Protein AF-A0A1S3AF52-F1 (afdb_monomer_lite)

Structure (mmCIF, N/CA/C/O backbone):
data_AF-A0A1S3AF52-F1
#
_entry.id   AF-A0A1S3AF52-F1
#
loop_
_atom_site.group_PDB
_atom_site.id
_atom_site.type_symbol
_atom_site.label_atom_id
_atom_site.label_alt_id
_atom_site.label_comp_id
_atom_site.label_asym_id
_atom_site.label_entity_id
_atom_site.label_seq_id
_atom_site.pdbx_PDB_ins_code
_atom_site.Cartn_x
_atom_site.Cartn_y
_atom_site.Cartn_z
_atom_site.occupancy
_atom_site.B_iso_or_equiv
_atom_site.auth_seq_id
_atom_site.auth_comp_id
_atom_site.auth_asym_id
_atom_site.auth_atom_id
_atom_site.pdbx_PDB_model_num
ATOM 1 N N . MET A 1 1 ? 109.719 35.393 -166.815 1.00 55.81 1 MET A N 1
ATOM 2 C CA . MET A 1 1 ? 110.461 34.720 -165.724 1.00 55.81 1 MET A CA 1
ATOM 3 C C . MET A 1 1 ? 109.919 35.071 -164.324 1.00 55.81 1 MET A C 1
ATOM 5 O O . MET A 1 1 ? 110.122 34.283 -163.413 1.00 55.81 1 MET A O 1
ATOM 9 N N . ASP A 1 2 ? 109.134 36.149 -164.154 1.00 55.97 2 ASP A N 1
ATOM 10 C CA . ASP A 1 2 ? 108.507 36.524 -162.863 1.00 55.97 2 ASP A CA 1
ATOM 11 C C . ASP A 1 2 ? 107.280 35.696 -162.424 1.00 55.97 2 ASP A C 1
ATOM 13 O O . ASP A 1 2 ? 106.995 35.587 -161.232 1.00 55.97 2 ASP A O 1
ATOM 17 N N . ALA A 1 3 ? 106.551 35.064 -163.350 1.00 59.12 3 ALA A N 1
ATOM 18 C CA . ALA A 1 3 ? 105.308 34.355 -163.015 1.00 59.12 3 ALA A CA 1
ATOM 19 C C . ALA A 1 3 ? 105.519 33.054 -162.204 1.00 59.12 3 ALA A C 1
ATOM 21 O O . ALA A 1 3 ? 104.655 32.667 -161.418 1.00 59.12 3 ALA A O 1
ATOM 22 N N . ILE A 1 4 ? 106.671 32.388 -162.352 1.00 60.41 4 ILE A N 1
ATOM 23 C CA . ILE A 1 4 ? 106.959 31.105 -161.681 1.00 60.41 4 ILE A CA 1
ATOM 24 C C . ILE A 1 4 ? 107.372 31.322 -160.216 1.00 60.41 4 ILE A C 1
ATOM 26 O O . ILE A 1 4 ? 106.927 30.580 -159.341 1.00 60.41 4 ILE A O 1
ATOM 30 N N . LYS A 1 5 ? 108.129 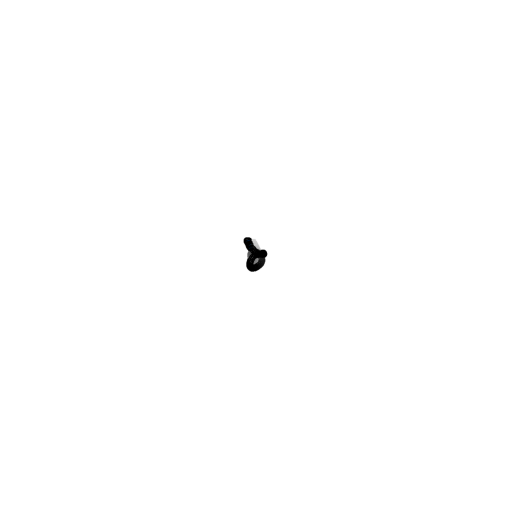32.389 -159.916 1.00 60.72 5 LYS A N 1
ATOM 31 C CA . LYS A 1 5 ? 108.496 32.755 -158.535 1.00 60.72 5 LYS A CA 1
ATOM 32 C C . LYS A 1 5 ? 107.267 33.065 -157.676 1.00 60.72 5 LYS A C 1
ATOM 34 O O . LYS A 1 5 ? 107.180 32.563 -156.560 1.00 60.72 5 LYS A O 1
ATOM 39 N N . LYS A 1 6 ? 106.285 33.799 -158.218 1.00 65.31 6 LYS A N 1
ATOM 40 C CA . LYS A 1 6 ? 105.014 34.089 -157.524 1.00 65.31 6 LYS A CA 1
ATOM 41 C C . LYS A 1 6 ? 104.208 32.828 -157.200 1.00 65.31 6 LYS A C 1
ATOM 43 O O . LYS A 1 6 ? 103.640 32.734 -156.119 1.00 65.31 6 LYS A O 1
ATOM 48 N N . LYS A 1 7 ? 104.183 31.840 -158.102 1.00 66.69 7 LYS A N 1
ATOM 49 C CA . LYS A 1 7 ? 103.450 30.579 -157.890 1.00 66.69 7 LYS A CA 1
ATOM 50 C C . LYS A 1 7 ? 104.117 29.689 -156.835 1.00 66.69 7 LYS A C 1
ATOM 52 O O . LYS A 1 7 ? 103.430 29.059 -156.041 1.00 66.69 7 LYS A O 1
ATOM 57 N N . MET A 1 8 ? 105.450 29.681 -156.796 1.00 70.81 8 MET A N 1
ATOM 58 C CA . MET A 1 8 ? 106.222 28.950 -155.788 1.00 70.81 8 MET A CA 1
ATOM 59 C C . MET A 1 8 ? 106.141 29.614 -154.402 1.00 70.81 8 MET A C 1
ATOM 61 O O . MET A 1 8 ? 106.056 28.912 -153.400 1.00 70.81 8 MET A O 1
ATOM 65 N N . GLN A 1 9 ? 106.086 30.952 -154.340 1.00 67.56 9 GLN A N 1
ATOM 66 C CA . GLN A 1 9 ? 105.766 31.685 -153.107 1.00 67.56 9 GLN A CA 1
ATOM 67 C C . GLN A 1 9 ? 104.339 31.403 -152.624 1.00 67.56 9 GLN A C 1
ATOM 69 O O . GLN A 1 9 ? 104.164 31.167 -151.434 1.00 67.56 9 GLN A O 1
ATOM 74 N N . MET A 1 10 ? 103.347 31.356 -153.524 1.00 73.00 10 MET A N 1
ATOM 75 C CA . MET A 1 10 ? 101.976 30.980 -153.149 1.00 73.00 10 MET A CA 1
ATOM 76 C C . MET A 1 10 ? 101.889 29.552 -152.610 1.00 73.00 10 MET A C 1
ATOM 78 O O . MET A 1 10 ? 101.315 29.355 -151.554 1.00 73.00 10 MET A O 1
ATOM 82 N N . LEU A 1 11 ? 102.521 28.567 -153.257 1.00 70.19 11 LEU A N 1
ATOM 83 C CA . LEU A 1 11 ? 102.510 27.183 -152.761 1.00 70.19 11 LEU A CA 1
ATOM 84 C C . LEU A 1 11 ? 103.215 27.019 -151.409 1.00 70.19 11 LEU A C 1
ATOM 86 O O . LEU A 1 11 ? 102.833 26.164 -150.613 1.00 70.19 11 LEU A O 1
ATOM 90 N N . LYS A 1 12 ? 104.251 27.823 -151.141 1.00 74.19 12 LYS A N 1
ATOM 91 C CA . LYS A 1 12 ? 104.921 27.828 -149.838 1.00 74.19 12 LYS A CA 1
ATOM 92 C C . LYS A 1 12 ? 104.021 28.434 -148.756 1.00 74.19 12 LYS A C 1
ATOM 94 O O . LYS A 1 12 ? 103.905 27.839 -147.693 1.00 74.19 12 LYS A O 1
ATOM 99 N N . LEU A 1 13 ? 103.340 29.537 -149.076 1.00 77.62 13 LEU A N 1
ATOM 100 C CA . LEU A 1 13 ? 102.355 30.175 -148.203 1.00 77.62 13 LEU A CA 1
ATOM 101 C C . LEU A 1 13 ? 101.150 29.257 -147.938 1.00 77.62 13 LEU A C 1
ATOM 103 O O . LEU A 1 13 ? 100.687 29.171 -146.811 1.00 77.62 13 LEU A O 1
ATOM 107 N N . ASP A 1 14 ? 100.675 28.523 -148.946 1.00 75.38 14 ASP A N 1
ATOM 108 C CA . ASP A 1 14 ? 99.583 27.553 -148.794 1.00 75.38 14 ASP A CA 1
ATOM 109 C C . ASP A 1 14 ? 99.996 26.359 -147.927 1.00 75.38 14 ASP A C 1
ATOM 111 O O . ASP A 1 14 ? 99.195 25.873 -147.132 1.00 75.38 14 ASP A O 1
ATOM 115 N N . LYS A 1 15 ? 101.250 25.896 -148.039 1.00 77.38 15 LYS A N 1
ATOM 116 C CA . LYS A 1 15 ? 101.787 24.839 -147.172 1.00 77.38 15 LYS A CA 1
ATOM 117 C C . LYS A 1 15 ? 101.953 25.318 -145.728 1.00 77.38 15 LYS A C 1
ATOM 119 O O . LYS A 1 15 ? 101.609 24.565 -144.824 1.00 77.38 15 LYS A O 1
ATOM 124 N N . GLU A 1 16 ? 102.475 26.526 -145.519 1.00 76.56 16 GLU A N 1
ATOM 125 C CA . GLU A 1 16 ? 102.592 27.140 -144.187 1.00 76.56 16 GLU A CA 1
ATOM 126 C C . GLU A 1 16 ? 101.196 27.344 -143.572 1.00 76.56 16 GLU A C 1
ATOM 128 O O . GLU A 1 16 ? 100.945 26.837 -142.489 1.00 76.56 16 GLU A O 1
ATOM 133 N N . ASN A 1 17 ? 100.225 27.883 -144.319 1.00 77.56 17 ASN A N 1
ATOM 134 C CA . ASN A 1 17 ? 98.832 28.001 -143.864 1.00 77.56 17 ASN A CA 1
ATOM 135 C C . ASN A 1 17 ? 98.162 26.648 -143.560 1.00 77.56 17 ASN A C 1
ATOM 137 O O . ASN A 1 17 ? 97.304 26.562 -142.682 1.00 77.56 17 ASN A O 1
ATOM 141 N N . ALA A 1 18 ? 98.484 25.592 -144.314 1.00 79.25 18 ALA A N 1
ATOM 142 C CA . ALA A 1 18 ? 97.953 24.253 -144.064 1.00 79.25 18 ALA A CA 1
ATOM 143 C C . ALA A 1 18 ? 98.578 23.607 -142.819 1.00 79.25 18 ALA A C 1
ATOM 145 O O . ALA A 1 18 ? 97.872 22.909 -142.093 1.00 79.25 18 ALA A O 1
ATOM 146 N N . LEU A 1 19 ? 99.869 23.850 -142.569 1.00 77.25 19 LEU A N 1
ATOM 147 C CA . LEU A 1 19 ? 100.557 23.419 -141.351 1.00 77.25 19 LEU A CA 1
ATOM 148 C C . LEU A 1 19 ? 100.033 24.178 -140.131 1.00 77.25 19 LEU A C 1
ATOM 150 O O . LEU A 1 19 ? 99.636 23.527 -139.175 1.00 77.25 19 LEU A O 1
ATOM 154 N N . ASP A 1 20 ? 99.892 25.502 -140.210 1.00 79.56 20 ASP A N 1
ATOM 155 C CA . ASP A 1 20 ? 99.314 26.316 -139.133 1.00 79.56 20 ASP A CA 1
ATOM 156 C C . ASP A 1 20 ? 97.875 25.881 -138.820 1.00 79.56 20 ASP A C 1
ATOM 158 O O . ASP A 1 20 ? 97.481 25.784 -137.662 1.00 79.56 20 ASP A O 1
ATOM 162 N N . ARG A 1 21 ? 97.075 25.541 -139.844 1.00 79.69 21 ARG A N 1
ATOM 163 C CA . ARG A 1 21 ? 95.734 24.966 -139.639 1.00 79.69 21 ARG A CA 1
ATOM 164 C C . ARG A 1 21 ? 95.765 23.582 -139.000 1.00 79.69 21 ARG A C 1
ATOM 166 O O . ARG A 1 21 ? 94.862 23.276 -138.227 1.00 79.69 21 ARG A O 1
ATOM 173 N N . ALA A 1 22 ? 96.738 22.740 -139.342 1.00 80.25 22 ALA A N 1
ATOM 174 C CA . ALA A 1 22 ? 96.877 21.416 -138.747 1.00 80.25 22 ALA A CA 1
ATOM 175 C C . ALA A 1 22 ? 97.328 21.512 -137.282 1.00 80.25 22 ALA A C 1
ATOM 177 O O . ALA A 1 22 ? 96.735 20.854 -136.434 1.00 80.25 22 ALA A O 1
ATOM 178 N N . GLU A 1 23 ? 98.294 22.382 -136.976 1.00 80.88 23 GLU A N 1
ATOM 179 C CA . GLU A 1 23 ? 98.742 22.663 -135.608 1.00 80.88 23 GLU A CA 1
ATOM 180 C C . GLU A 1 23 ? 97.620 23.285 -134.769 1.00 80.88 23 GLU A C 1
ATOM 182 O O . GLU A 1 23 ? 97.392 22.856 -133.639 1.00 80.88 23 GLU A O 1
ATOM 187 N N . GLN A 1 24 ? 96.853 24.225 -135.334 1.00 83.25 24 GLN A N 1
ATOM 188 C CA . GLN A 1 24 ? 95.676 24.793 -134.674 1.00 83.25 24 GLN A CA 1
ATOM 189 C C . GLN A 1 24 ? 94.614 23.717 -134.406 1.00 83.25 24 GLN A C 1
ATOM 191 O O . GLN A 1 24 ? 94.090 23.640 -133.300 1.00 83.25 24 GLN A O 1
ATOM 196 N N . ALA A 1 25 ?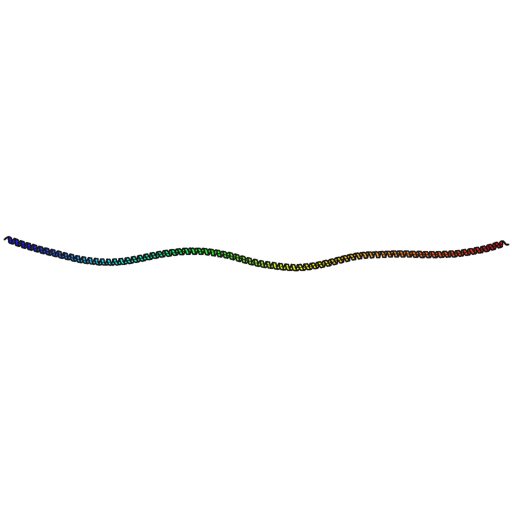 94.329 22.843 -135.377 1.00 81.88 25 ALA A N 1
ATOM 197 C CA . ALA A 1 25 ? 93.374 21.750 -135.199 1.00 81.88 25 ALA A CA 1
ATOM 198 C C . ALA A 1 25 ? 93.849 20.708 -134.169 1.00 81.88 25 ALA A C 1
ATOM 200 O O . ALA A 1 25 ? 93.029 20.143 -133.447 1.00 81.88 25 ALA A O 1
ATOM 201 N N . GLU A 1 26 ? 95.156 20.449 -134.077 1.00 83.25 26 GLU A N 1
ATOM 202 C CA . GLU A 1 26 ? 95.737 19.546 -133.081 1.00 83.25 26 GLU A CA 1
ATOM 203 C C . GLU A 1 26 ? 95.719 20.168 -131.675 1.00 83.25 26 GLU A C 1
ATOM 205 O O . GLU A 1 26 ? 95.380 19.486 -130.705 1.00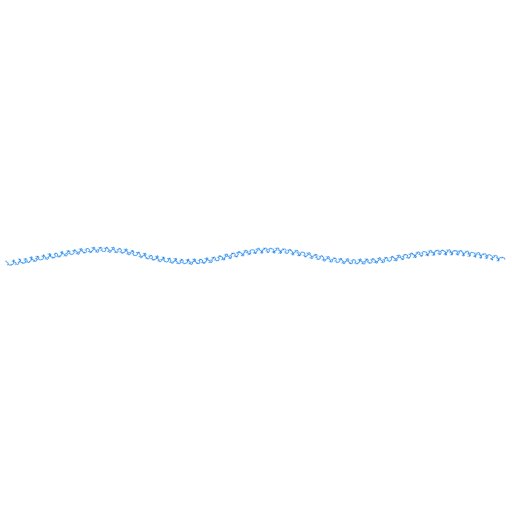 83.25 26 GLU A O 1
ATOM 210 N N . ALA A 1 27 ? 95.976 21.476 -131.565 1.00 84.25 27 ALA A N 1
ATOM 211 C CA . ALA A 1 27 ? 95.821 22.236 -130.326 1.00 84.25 27 ALA A CA 1
ATOM 212 C C . ALA A 1 27 ? 94.356 22.276 -129.858 1.00 84.25 27 ALA A C 1
ATOM 214 O O . ALA A 1 27 ? 94.082 22.010 -128.687 1.00 84.25 27 ALA A O 1
ATOM 215 N N . ASP A 1 28 ? 93.414 22.527 -130.770 1.00 85.56 28 ASP A N 1
ATOM 216 C CA . ASP A 1 28 ? 91.977 22.542 -130.482 1.00 85.56 28 ASP A CA 1
ATOM 217 C C . ASP A 1 28 ? 91.473 21.144 -130.091 1.00 85.56 28 ASP A C 1
ATOM 219 O O . ASP A 1 28 ? 90.697 21.006 -129.144 1.00 85.56 28 ASP A O 1
ATOM 223 N N . LYS A 1 29 ? 91.954 20.087 -130.765 1.00 87.38 29 LYS A N 1
ATOM 224 C CA . LYS A 1 29 ? 91.656 18.694 -130.404 1.00 87.38 29 LYS A CA 1
ATOM 225 C C . LYS A 1 29 ? 92.157 18.375 -128.999 1.00 87.38 29 LYS A C 1
ATOM 227 O O . LYS A 1 29 ? 91.398 17.830 -128.204 1.00 87.38 29 LYS A O 1
ATOM 232 N N . LYS A 1 30 ? 93.402 18.731 -128.677 1.00 86.50 30 LYS A N 1
ATOM 233 C CA . LYS A 1 30 ? 93.977 18.487 -127.351 1.00 86.50 30 LYS A CA 1
ATOM 234 C C . LYS A 1 30 ? 93.226 19.258 -126.261 1.00 86.50 30 LYS A C 1
ATOM 236 O O . LYS A 1 30 ? 92.903 18.686 -125.228 1.00 86.50 30 LYS A O 1
ATOM 241 N N . ALA A 1 31 ? 92.864 20.516 -126.519 1.00 86.75 31 ALA A N 1
ATOM 242 C CA . ALA A 1 31 ? 92.036 21.307 -125.610 1.00 86.75 31 ALA A CA 1
ATOM 243 C C . ALA A 1 31 ? 90.632 20.701 -125.419 1.00 86.75 31 ALA A C 1
ATOM 245 O O . ALA A 1 31 ? 90.096 20.724 -124.311 1.00 86.75 31 ALA A O 1
ATOM 246 N N . ALA A 1 32 ? 90.034 20.138 -126.474 1.00 85.50 32 ALA A N 1
ATOM 247 C CA . ALA A 1 32 ? 88.756 19.438 -126.392 1.00 85.50 32 ALA A CA 1
ATOM 248 C C . ALA A 1 32 ? 88.862 18.108 -125.628 1.00 85.50 32 ALA A C 1
ATOM 250 O O . ALA A 1 32 ? 87.974 17.807 -124.835 1.00 85.50 32 ALA A O 1
ATOM 251 N N . GLU A 1 33 ? 89.939 17.340 -125.816 1.00 86.44 33 GLU A N 1
ATOM 252 C CA . GLU A 1 33 ? 90.214 16.105 -125.070 1.00 86.44 33 GLU A CA 1
ATOM 253 C C . GLU A 1 33 ? 90.443 16.390 -123.579 1.00 86.44 33 GLU A C 1
ATOM 255 O O . GLU A 1 33 ? 89.826 15.742 -122.736 1.00 86.44 33 GLU A O 1
ATOM 260 N N . ASP A 1 34 ? 91.241 17.409 -123.243 1.00 88.50 34 ASP A N 1
ATOM 261 C CA . ASP A 1 34 ? 91.459 17.836 -121.856 1.00 88.50 34 ASP A CA 1
ATOM 262 C C . ASP A 1 34 ? 90.148 18.309 -121.206 1.00 88.50 34 ASP A C 1
ATOM 264 O O . ASP A 1 34 ? 89.854 17.965 -120.059 1.00 88.50 34 ASP A O 1
ATOM 268 N N . ARG A 1 35 ? 89.308 19.038 -121.954 1.00 88.12 35 ARG A N 1
ATOM 269 C CA . ARG A 1 35 ? 87.986 19.478 -121.487 1.00 88.12 35 ARG A CA 1
ATOM 270 C C . ARG A 1 35 ? 87.004 18.317 -121.335 1.00 88.12 35 ARG A C 1
ATOM 272 O O . ARG A 1 35 ? 86.242 18.301 -120.374 1.00 88.12 35 ARG A O 1
ATOM 279 N N . SER A 1 36 ? 87.027 17.345 -122.245 1.00 89.25 36 SER A N 1
ATOM 280 C CA . SER A 1 36 ? 86.223 16.121 -122.144 1.00 89.25 36 SER A CA 1
ATOM 281 C C . SER A 1 36 ? 86.607 15.335 -120.898 1.00 89.25 36 SER A C 1
ATOM 283 O O . SER A 1 36 ? 85.738 14.922 -120.141 1.00 89.25 36 SER A O 1
ATOM 285 N N . LYS A 1 37 ? 87.910 15.203 -120.637 1.00 89.81 37 LYS A N 1
ATOM 286 C CA . LYS A 1 37 ? 88.425 14.494 -119.468 1.00 89.81 37 LYS A CA 1
ATOM 287 C C . LYS A 1 37 ? 88.059 15.190 -118.156 1.00 89.81 37 LYS A C 1
ATOM 289 O O . LYS A 1 37 ? 87.630 14.528 -117.220 1.00 89.81 37 LYS A O 1
ATOM 294 N N . GLN A 1 38 ? 88.153 16.522 -118.103 1.00 89.25 38 GLN A N 1
ATOM 295 C CA . GLN A 1 38 ? 87.677 17.303 -116.953 1.00 89.25 38 GLN A CA 1
ATOM 296 C C . GLN A 1 38 ? 86.177 17.104 -116.706 1.00 89.25 38 GLN A C 1
ATOM 298 O O . GLN A 1 38 ? 85.774 16.899 -115.566 1.00 89.25 38 GLN A O 1
ATOM 303 N N . LEU A 1 39 ? 85.358 17.122 -117.761 1.00 88.12 39 LEU A N 1
ATOM 304 C CA . LEU A 1 39 ? 83.916 16.891 -117.648 1.00 88.12 39 LEU A CA 1
ATOM 305 C C . LEU A 1 39 ? 83.586 15.453 -117.227 1.00 88.12 39 LEU A C 1
ATOM 307 O O . LEU A 1 39 ? 82.659 15.255 -116.448 1.00 88.12 39 LEU A O 1
ATOM 311 N N . GLU A 1 40 ? 84.335 14.457 -117.702 1.00 87.69 40 GLU A N 1
ATOM 312 C CA . GLU A 1 40 ? 84.198 13.063 -117.263 1.00 87.69 40 GLU A CA 1
ATOM 313 C C . GLU A 1 40 ? 84.548 12.905 -115.777 1.00 87.69 40 GLU A C 1
ATOM 315 O O . GLU A 1 40 ? 83.765 12.315 -115.029 1.00 87.69 40 GLU A O 1
ATOM 320 N N . ASP A 1 41 ? 85.661 13.487 -115.321 1.00 90.25 41 ASP A N 1
ATOM 321 C CA . ASP A 1 41 ? 86.063 13.469 -113.910 1.00 90.25 41 ASP A CA 1
ATOM 322 C C . ASP A 1 41 ? 85.040 14.205 -113.018 1.00 90.25 41 ASP A C 1
ATOM 324 O O . ASP A 1 41 ? 84.669 13.716 -111.943 1.00 90.25 41 ASP A O 1
ATOM 328 N N . GLU A 1 42 ? 84.521 15.353 -113.470 1.00 90.88 42 GLU A N 1
ATOM 329 C CA . GLU A 1 42 ? 83.447 16.082 -112.788 1.00 90.88 42 GLU A CA 1
ATOM 330 C C . GLU A 1 42 ? 82.161 15.256 -112.713 1.00 90.88 42 GLU A C 1
ATOM 332 O O . GLU A 1 42 ? 81.553 15.179 -111.642 1.00 90.88 42 GLU A O 1
ATOM 337 N N . LEU A 1 43 ? 81.772 14.591 -113.803 1.00 90.62 43 LEU A N 1
ATOM 338 C CA . LEU A 1 43 ? 80.578 13.751 -113.869 1.00 90.62 43 LEU A CA 1
ATOM 339 C C . LEU A 1 43 ? 80.689 12.554 -112.921 1.00 90.62 43 LEU A C 1
ATOM 341 O O . LEU A 1 43 ? 79.747 12.284 -112.176 1.00 90.62 43 LEU A O 1
ATOM 345 N N . VAL A 1 44 ? 81.849 11.894 -112.862 1.00 92.06 44 VAL A N 1
ATOM 346 C CA . VAL A 1 44 ? 82.120 10.825 -111.886 1.00 92.06 44 VAL A CA 1
ATOM 347 C C . VAL A 1 44 ? 82.050 11.363 -110.452 1.00 92.06 44 VAL A C 1
ATOM 349 O O . VAL A 1 44 ? 81.461 10.725 -109.572 1.00 92.06 44 VAL A O 1
ATOM 352 N N . SER A 1 45 ? 82.598 12.555 -110.194 1.00 92.50 45 SER A N 1
ATOM 353 C CA . SER A 1 45 ? 82.536 13.181 -108.867 1.00 92.50 45 SER A CA 1
ATOM 354 C C . SER A 1 45 ? 81.098 13.519 -108.445 1.00 92.50 45 SER A C 1
ATOM 356 O O . SER A 1 45 ? 80.722 13.296 -107.291 1.00 92.50 45 SER A O 1
ATOM 358 N N . LEU A 1 46 ? 80.281 14.008 -109.384 1.00 91.25 46 LEU A N 1
ATOM 359 C CA . LEU A 1 46 ? 78.879 14.356 -109.174 1.00 91.25 46 LEU A CA 1
ATOM 360 C C . LEU A 1 46 ? 78.026 13.109 -108.979 1.00 91.25 46 LEU A C 1
ATOM 362 O O . LEU A 1 46 ? 77.208 13.094 -108.069 1.00 91.25 46 LEU A O 1
ATOM 366 N N . GLN A 1 47 ? 78.260 12.042 -109.745 1.00 90.75 47 GLN A N 1
ATOM 367 C CA . GLN A 1 47 ? 77.599 10.753 -109.534 1.00 90.75 47 GLN A CA 1
ATOM 368 C C . GLN A 1 47 ? 77.914 10.173 -108.152 1.00 90.75 47 GLN A C 1
ATOM 370 O O . GLN A 1 47 ? 77.020 9.669 -107.476 1.00 90.75 47 GLN A O 1
ATOM 375 N N . LYS A 1 48 ? 79.165 10.284 -107.685 1.00 93.31 48 LYS A N 1
ATOM 376 C CA . LYS A 1 48 ? 79.536 9.843 -106.332 1.00 93.31 48 LYS A CA 1
ATOM 377 C C . LYS A 1 48 ? 78.855 10.682 -105.247 1.00 93.31 48 LYS A C 1
ATOM 379 O O . LYS A 1 48 ? 78.414 10.121 -104.247 1.00 93.31 48 LYS A O 1
ATOM 384 N N . LYS A 1 49 ? 78.766 12.005 -105.432 1.00 92.81 49 LYS A N 1
ATOM 385 C CA . LYS A 1 49 ? 78.029 12.894 -104.518 1.00 92.81 49 LYS A CA 1
ATOM 386 C C . LYS A 1 49 ? 76.534 12.591 -104.518 1.00 92.81 49 LYS A C 1
ATOM 388 O O . LYS A 1 49 ? 75.972 12.490 -103.439 1.00 92.81 49 LYS A O 1
ATOM 393 N N . LEU A 1 50 ? 75.935 12.394 -105.693 1.00 92.31 50 LEU A N 1
ATOM 394 C CA . LEU A 1 50 ? 74.525 12.039 -105.849 1.00 92.31 50 LEU A CA 1
ATOM 395 C C . LEU A 1 50 ? 74.210 10.751 -105.089 1.00 92.31 50 LEU A C 1
ATOM 397 O O . LEU A 1 50 ? 73.317 10.748 -104.251 1.00 92.31 50 LEU A O 1
ATOM 401 N N . LYS A 1 51 ? 75.021 9.707 -105.290 1.00 92.88 51 LYS A N 1
ATOM 402 C CA . LYS A 1 51 ? 74.864 8.446 -104.563 1.00 92.88 51 LYS A CA 1
ATOM 403 C C . LYS A 1 51 ? 75.010 8.623 -103.049 1.00 92.88 51 LYS A C 1
ATOM 405 O O . LYS A 1 51 ? 74.231 8.065 -102.291 1.00 92.88 51 LYS A O 1
ATOM 410 N N . GLY A 1 52 ? 75.973 9.433 -102.601 1.00 92.56 52 GLY A N 1
ATOM 411 C CA . GLY A 1 52 ? 76.118 9.762 -101.180 1.00 92.56 52 GLY A CA 1
ATOM 412 C C . GLY A 1 52 ? 74.887 10.471 -100.607 1.00 92.56 52 GLY A C 1
ATOM 413 O O . GLY A 1 52 ? 74.445 10.130 -99.516 1.00 92.56 52 GLY A O 1
ATOM 414 N N . THR A 1 53 ? 74.302 11.411 -101.355 1.00 91.94 53 THR A N 1
ATOM 415 C CA . THR A 1 53 ? 73.073 12.105 -100.942 1.00 91.94 53 THR A CA 1
ATOM 416 C C . THR A 1 53 ? 71.832 11.215 -100.999 1.00 91.94 53 THR A C 1
ATOM 418 O O . THR A 1 53 ? 70.948 11.388 -100.170 1.00 91.94 53 THR A O 1
ATOM 421 N N . GLU A 1 54 ? 71.760 10.259 -101.930 1.00 92.00 54 GLU A N 1
ATOM 422 C CA . GLU A 1 54 ? 70.694 9.246 -101.987 1.00 92.00 54 GLU A CA 1
ATOM 423 C C . GLU A 1 54 ? 70.773 8.313 -100.771 1.00 92.00 54 GLU A C 1
ATOM 425 O O . GLU A 1 54 ? 69.788 8.167 -100.054 1.00 92.00 54 GLU A O 1
ATOM 430 N N . ASP A 1 55 ? 71.965 7.790 -100.455 1.00 93.75 55 ASP A N 1
ATOM 431 C CA . ASP A 1 55 ? 72.184 6.948 -99.271 1.00 93.75 55 ASP A CA 1
ATOM 432 C C . ASP A 1 55 ? 71.855 7.698 -97.958 1.00 93.75 55 ASP A C 1
ATOM 434 O O . ASP A 1 55 ? 71.390 7.103 -96.984 1.00 93.75 55 ASP A O 1
ATOM 438 N N . GLU A 1 56 ? 72.129 9.006 -97.886 1.00 93.88 56 GLU A N 1
ATOM 439 C CA . GLU A 1 56 ? 71.743 9.851 -96.747 1.00 93.88 56 GLU A CA 1
ATOM 440 C C . GLU A 1 56 ? 70.232 10.091 -96.694 1.00 93.88 56 GLU A C 1
ATOM 442 O O . GLU A 1 56 ? 69.641 10.015 -95.615 1.00 93.88 56 GLU A O 1
ATOM 447 N N . LEU A 1 57 ? 69.598 10.347 -97.840 1.00 93.75 57 LEU A N 1
ATOM 448 C CA . LEU A 1 57 ? 68.155 10.538 -97.938 1.00 93.75 57 LEU A CA 1
ATOM 449 C C . LEU A 1 57 ? 67.396 9.283 -97.498 1.00 93.75 57 LEU A C 1
ATOM 451 O O . LEU A 1 57 ? 66.428 9.405 -96.745 1.00 93.75 57 LEU A O 1
ATOM 455 N N . ASP A 1 58 ? 67.854 8.098 -97.899 1.00 94.56 58 ASP A N 1
ATOM 456 C CA . ASP A 1 58 ? 67.267 6.821 -97.488 1.00 94.56 58 ASP A CA 1
ATOM 457 C C . ASP A 1 58 ? 67.382 6.629 -95.970 1.00 94.56 58 ASP A C 1
ATOM 459 O O . ASP A 1 58 ? 66.384 6.364 -95.299 1.00 94.56 58 ASP A O 1
ATOM 463 N N . LYS A 1 59 ? 68.565 6.884 -95.390 1.00 94.94 59 LYS A N 1
ATOM 464 C CA . LYS A 1 59 ? 68.770 6.815 -93.931 1.00 94.94 59 LYS A CA 1
ATOM 465 C C . LYS A 1 59 ? 67.879 7.786 -93.166 1.00 94.94 59 LYS A C 1
ATOM 467 O O . LYS A 1 59 ? 67.315 7.418 -92.137 1.00 94.94 59 LYS A O 1
ATOM 472 N N . TYR A 1 60 ? 67.765 9.030 -93.631 1.00 94.31 60 TYR A N 1
ATOM 473 C CA . TYR A 1 60 ? 66.898 10.014 -92.987 1.00 94.31 60 TYR A CA 1
ATOM 474 C C . TYR A 1 60 ? 65.419 9.665 -93.151 1.00 94.31 60 TYR A C 1
ATOM 476 O O . TYR A 1 60 ? 64.646 9.908 -92.228 1.00 94.31 60 TYR A O 1
ATOM 484 N N . SER A 1 61 ? 65.029 9.061 -94.274 1.00 93.75 61 SER A N 1
ATOM 485 C CA . SER A 1 61 ? 63.654 8.615 -94.513 1.00 93.75 61 SER A CA 1
ATOM 486 C C . SER A 1 61 ? 63.270 7.450 -93.600 1.00 93.75 61 SER A C 1
ATOM 488 O O . SER A 1 61 ? 62.201 7.484 -92.991 1.00 93.75 61 SER A O 1
ATOM 490 N N . GLU A 1 62 ? 64.151 6.459 -93.433 1.00 95.25 62 GLU A N 1
ATOM 491 C CA . GLU A 1 62 ? 63.950 5.367 -92.471 1.00 95.25 62 GLU A CA 1
ATOM 492 C C . GLU A 1 62 ? 63.906 5.890 -91.030 1.00 95.25 62 GLU A C 1
ATOM 494 O O . GLU A 1 62 ? 62.969 5.591 -90.292 1.00 95.25 62 GLU A O 1
ATOM 499 N N . ALA A 1 63 ? 64.853 6.752 -90.643 1.00 95.25 63 ALA A N 1
ATOM 500 C CA . ALA A 1 63 ? 64.875 7.342 -89.305 1.00 95.25 63 ALA A CA 1
ATOM 501 C C . ALA A 1 63 ? 63.630 8.198 -89.013 1.00 95.25 63 ALA A C 1
ATOM 503 O O . ALA A 1 63 ? 63.128 8.195 -87.887 1.00 95.25 63 ALA A O 1
ATOM 504 N N . LEU A 1 64 ? 63.121 8.924 -90.015 1.00 95.06 64 LEU A N 1
ATOM 505 C CA . LEU A 1 64 ? 61.887 9.698 -89.901 1.00 95.06 64 LEU A CA 1
ATOM 506 C C . LEU A 1 64 ? 60.682 8.780 -89.695 1.00 95.06 64 LEU A C 1
ATOM 508 O O . LEU A 1 64 ? 59.860 9.057 -88.823 1.00 95.06 64 LEU A O 1
ATOM 512 N N . LYS A 1 65 ? 60.598 7.683 -90.453 1.00 95.44 65 LYS A N 1
ATOM 513 C CA . LYS A 1 65 ? 59.516 6.705 -90.320 1.00 95.44 65 LYS A CA 1
ATOM 514 C C . LYS A 1 65 ? 59.523 6.048 -88.937 1.00 95.44 65 LYS A C 1
ATOM 516 O O . LYS A 1 65 ? 58.494 6.036 -88.268 1.00 95.44 65 LYS A O 1
ATOM 521 N N . ASP A 1 66 ? 60.685 5.609 -88.459 1.00 95.75 66 ASP A N 1
ATOM 522 C CA . ASP A 1 66 ? 60.840 5.048 -87.111 1.00 95.75 66 ASP A CA 1
ATOM 523 C C . ASP A 1 66 ? 60.457 6.056 -86.015 1.00 95.75 66 ASP A C 1
ATOM 525 O O . ASP A 1 66 ? 59.877 5.693 -84.986 1.00 95.75 66 ASP A O 1
ATOM 529 N N . ALA A 1 67 ? 60.801 7.335 -86.201 1.00 95.12 67 ALA A N 1
ATOM 530 C CA . ALA A 1 67 ? 60.436 8.397 -85.270 1.00 95.12 67 ALA A CA 1
ATOM 531 C C . ALA A 1 67 ? 58.923 8.665 -85.269 1.00 95.12 67 ALA A C 1
ATOM 533 O O . ALA A 1 67 ? 58.353 8.863 -84.197 1.00 95.12 67 ALA A O 1
ATOM 534 N N . GLN A 1 68 ? 58.275 8.629 -86.436 1.00 95.00 68 GLN A N 1
ATOM 535 C CA . GLN A 1 68 ? 56.822 8.762 -86.570 1.00 95.00 68 GLN A CA 1
ATOM 536 C C . GLN A 1 68 ? 56.088 7.594 -85.905 1.00 95.00 68 GLN A C 1
ATOM 538 O O . GLN A 1 68 ? 55.202 7.831 -85.089 1.00 95.00 68 GLN A O 1
ATOM 543 N N . GLU A 1 69 ? 56.508 6.350 -86.147 1.00 96.00 69 GLU A N 1
ATOM 544 C CA . GLU A 1 69 ? 55.906 5.175 -85.500 1.00 96.00 69 GLU A CA 1
ATOM 545 C C . GLU A 1 69 ? 56.053 5.232 -83.967 1.00 96.00 69 GLU A C 1
ATOM 547 O O . GLU A 1 69 ? 55.117 4.931 -83.220 1.00 96.00 69 GLU A O 1
ATOM 552 N N . LYS A 1 70 ? 57.213 5.675 -83.462 1.00 96.06 70 LYS A N 1
ATOM 553 C CA . LYS A 1 70 ? 57.418 5.884 -82.018 1.00 96.06 70 LYS A CA 1
ATOM 554 C C . LYS A 1 70 ? 56.550 7.006 -81.458 1.00 96.06 70 LYS A C 1
ATOM 556 O O . LYS A 1 70 ? 56.080 6.875 -80.327 1.00 96.06 70 LYS A O 1
ATOM 561 N N . LEU A 1 71 ? 56.358 8.086 -82.215 1.00 95.69 71 LEU A N 1
ATOM 562 C CA . LEU A 1 71 ? 55.503 9.200 -81.820 1.00 95.69 71 LEU A CA 1
ATOM 563 C C . LEU A 1 71 ? 54.047 8.745 -81.705 1.00 95.69 71 LEU A C 1
ATOM 565 O O . LEU A 1 71 ? 53.454 8.936 -80.650 1.00 95.69 71 LEU A O 1
ATOM 569 N N . GLU A 1 72 ? 53.513 8.052 -82.712 1.00 96.06 72 GLU A N 1
ATOM 570 C CA . GLU A 1 72 ? 52.139 7.528 -82.689 1.00 96.06 72 GLU A CA 1
ATOM 571 C C . GLU A 1 72 ? 51.907 6.573 -81.505 1.00 96.06 72 GLU A C 1
ATOM 573 O O . GLU A 1 72 ? 50.883 6.637 -80.821 1.00 96.06 72 GLU A O 1
ATOM 578 N N . LEU A 1 73 ? 52.880 5.703 -81.201 1.00 96.25 73 LEU A N 1
ATOM 579 C CA . LEU A 1 73 ? 52.810 4.822 -80.031 1.00 96.25 73 LEU A CA 1
ATOM 580 C C . LEU A 1 73 ? 52.838 5.593 -78.705 1.00 96.25 73 LEU A C 1
ATOM 582 O O . LEU A 1 73 ? 52.181 5.181 -77.745 1.00 96.25 73 LEU A O 1
ATOM 586 N N . ALA A 1 74 ? 53.617 6.673 -78.621 1.00 95.81 74 ALA A N 1
ATOM 587 C CA . ALA A 1 74 ? 53.686 7.517 -77.434 1.00 95.81 74 ALA A CA 1
ATOM 588 C C . ALA A 1 74 ? 52.396 8.327 -77.246 1.00 95.81 74 ALA A C 1
ATOM 590 O O . ALA A 1 74 ? 51.874 8.365 -76.134 1.00 95.81 74 ALA A O 1
ATOM 591 N N . GLU A 1 75 ? 51.851 8.895 -78.323 1.00 95.69 75 GLU A N 1
ATOM 592 C CA . GLU A 1 75 ? 50.572 9.609 -78.321 1.00 95.69 75 GLU A CA 1
ATOM 593 C C . GLU A 1 75 ? 49.435 8.685 -77.895 1.00 95.69 75 GLU A C 1
ATOM 595 O O . GLU A 1 75 ? 48.690 9.026 -76.981 1.00 95.69 75 GLU A O 1
ATOM 600 N N . LYS A 1 76 ? 49.364 7.468 -78.449 1.00 96.69 76 LYS A N 1
ATOM 601 C CA . LYS A 1 76 ? 48.353 6.484 -78.043 1.00 96.69 76 LYS A CA 1
ATOM 602 C C . LYS A 1 76 ? 48.443 6.136 -76.553 1.00 96.69 76 LYS A C 1
ATOM 604 O O . LYS A 1 76 ? 47.432 6.090 -75.857 1.00 96.69 76 LYS A O 1
ATOM 609 N N . LYS A 1 77 ? 49.657 5.918 -76.035 1.00 96.50 77 LYS A N 1
ATOM 610 C CA . LYS A 1 77 ? 49.859 5.658 -74.600 1.00 96.50 77 LYS A CA 1
ATOM 611 C C . LYS A 1 77 ? 49.468 6.854 -73.735 1.00 96.50 77 LYS A C 1
ATOM 613 O O . LYS A 1 77 ? 48.925 6.651 -72.653 1.00 96.50 77 LYS A O 1
ATOM 618 N N . ALA A 1 78 ? 49.752 8.073 -74.189 1.00 96.06 78 ALA A N 1
ATOM 619 C CA . ALA A 1 78 ? 49.353 9.287 -73.490 1.00 96.06 78 ALA A CA 1
ATOM 620 C C . ALA A 1 78 ? 47.824 9.412 -73.446 1.00 96.06 78 ALA A C 1
ATOM 622 O O . ALA A 1 78 ? 47.276 9.613 -72.367 1.00 96.06 78 ALA A O 1
ATOM 623 N N . THR A 1 79 ? 47.131 9.183 -74.568 1.00 96.31 79 THR A N 1
ATOM 624 C CA . THR A 1 79 ? 45.661 9.225 -74.616 1.00 96.31 79 THR A CA 1
ATOM 625 C C . THR A 1 79 ? 45.014 8.150 -73.745 1.00 96.31 79 THR A C 1
ATOM 627 O O . THR A 1 79 ? 44.028 8.431 -73.066 1.00 96.31 79 THR A O 1
ATOM 630 N N . ASP A 1 80 ? 45.579 6.938 -73.713 1.00 96.38 80 ASP A N 1
ATOM 631 C CA . ASP A 1 80 ? 45.086 5.855 -72.853 1.00 96.38 80 ASP A CA 1
ATOM 632 C C . ASP A 1 80 ? 45.262 6.224 -71.364 1.00 96.38 80 ASP A C 1
ATOM 634 O O . ASP A 1 80 ? 44.330 6.094 -70.571 1.00 96.38 80 ASP A O 1
ATOM 638 N N . ALA A 1 81 ? 46.422 6.777 -70.985 1.00 96.00 81 ALA A N 1
ATOM 639 C CA . ALA A 1 81 ? 46.676 7.227 -69.616 1.00 96.00 81 ALA A CA 1
ATOM 640 C C . ALA A 1 81 ? 45.787 8.415 -69.203 1.00 96.00 81 ALA A C 1
ATOM 642 O O . ALA A 1 81 ? 45.296 8.455 -68.074 1.00 96.00 81 ALA A O 1
ATOM 643 N N . GLU A 1 82 ? 45.544 9.375 -70.099 1.00 96.06 82 GLU A N 1
ATOM 644 C CA . GLU A 1 82 ? 44.618 10.489 -69.857 1.00 96.06 82 GLU A CA 1
ATOM 645 C C . GLU A 1 82 ? 43.180 9.994 -69.648 1.00 96.06 82 GLU A C 1
ATOM 647 O O . GLU A 1 82 ? 42.479 10.483 -68.754 1.00 96.06 82 GLU A O 1
ATOM 652 N N . ALA A 1 83 ? 42.749 8.984 -70.412 1.00 96.69 83 ALA A N 1
ATOM 653 C CA . ALA A 1 83 ? 41.443 8.353 -70.241 1.00 96.69 83 ALA A CA 1
ATOM 654 C C . ALA A 1 83 ? 41.322 7.636 -68.883 1.00 96.69 83 ALA A C 1
ATOM 656 O O . ALA A 1 83 ? 40.306 7.788 -68.193 1.00 96.69 83 ALA A O 1
ATOM 657 N N . ASP A 1 84 ? 42.366 6.920 -68.458 1.00 97.12 84 ASP A N 1
ATOM 658 C CA . ASP A 1 84 ? 42.415 6.264 -67.149 1.00 97.12 84 ASP A CA 1
ATOM 659 C C . ASP A 1 84 ? 42.377 7.279 -65.999 1.00 97.12 84 ASP A C 1
ATOM 661 O O . ASP A 1 84 ? 41.606 7.113 -65.051 1.00 97.12 84 ASP A O 1
ATOM 665 N N . VAL A 1 85 ? 43.136 8.376 -66.095 1.00 97.44 85 VAL A N 1
ATOM 666 C CA . VAL A 1 85 ? 43.109 9.465 -65.104 1.00 97.44 85 VAL A CA 1
ATOM 667 C C . VAL A 1 85 ? 41.717 10.095 -65.023 1.00 97.44 85 VAL A C 1
ATOM 669 O O . VAL A 1 85 ? 41.207 10.325 -63.924 1.00 97.44 85 VAL A O 1
ATOM 672 N N . ALA A 1 86 ? 41.055 10.328 -66.159 1.00 96.94 86 ALA A N 1
ATOM 673 C CA . ALA A 1 86 ? 39.691 10.854 -66.180 1.00 96.94 86 ALA A CA 1
ATOM 674 C C . ALA A 1 86 ? 38.686 9.895 -65.511 1.00 96.94 86 ALA A C 1
ATOM 676 O O . ALA A 1 86 ? 37.811 10.336 -64.761 1.00 96.94 86 ALA A O 1
ATOM 677 N N . SER A 1 87 ? 38.825 8.586 -65.741 1.00 97.75 87 SER A N 1
ATOM 678 C CA . SER A 1 87 ? 38.017 7.544 -65.096 1.00 97.75 87 SER A CA 1
ATOM 679 C C . SER A 1 87 ? 38.247 7.487 -63.581 1.00 97.75 87 SER A C 1
ATOM 681 O O . SER A 1 87 ? 37.290 7.499 -62.801 1.00 97.75 87 SER A O 1
ATOM 683 N N . LEU A 1 88 ? 39.510 7.504 -63.143 1.00 97.62 88 LEU A N 1
ATOM 684 C CA . LEU A 1 88 ? 39.875 7.501 -61.727 1.00 97.62 88 LEU A CA 1
ATOM 685 C C . LEU A 1 88 ? 39.372 8.750 -61.001 1.00 97.62 88 LEU A C 1
ATOM 687 O O . LEU A 1 88 ? 38.823 8.622 -59.911 1.00 97.62 88 LEU A O 1
ATOM 691 N N . ASN A 1 89 ? 39.462 9.931 -61.616 1.00 97.25 89 ASN A N 1
ATOM 692 C CA . ASN A 1 89 ? 38.924 11.164 -61.035 1.00 97.25 89 ASN A CA 1
ATOM 693 C C . ASN A 1 89 ? 37.404 11.102 -60.842 1.00 97.25 89 ASN A C 1
ATOM 695 O O . ASN A 1 89 ? 36.904 11.507 -59.795 1.00 97.25 89 ASN A O 1
ATOM 699 N N . ARG A 1 90 ? 36.660 10.529 -61.799 1.00 97.19 90 ARG A N 1
ATOM 700 C CA . ARG A 1 90 ? 35.216 10.288 -61.617 1.00 97.19 90 ARG A CA 1
ATOM 701 C C . ARG A 1 90 ? 34.946 9.317 -60.471 1.00 97.19 90 ARG A C 1
ATOM 703 O O . ARG A 1 90 ? 34.017 9.524 -59.698 1.00 97.19 90 ARG A O 1
ATOM 710 N N . ARG A 1 91 ? 35.753 8.261 -60.346 1.00 97.94 91 ARG A N 1
ATOM 711 C CA . ARG A 1 91 ? 35.621 7.293 -59.251 1.00 97.94 91 ARG A CA 1
ATOM 712 C C . ARG A 1 91 ? 35.912 7.924 -57.888 1.00 97.94 91 ARG A C 1
ATOM 714 O O . ARG A 1 91 ? 35.204 7.608 -56.941 1.00 97.94 91 ARG A O 1
ATOM 721 N N . ILE A 1 92 ? 36.913 8.800 -57.796 1.00 97.88 92 ILE A N 1
ATOM 722 C CA . ILE A 1 92 ? 37.234 9.541 -56.568 1.00 97.88 92 ILE A CA 1
ATOM 723 C C . ILE A 1 92 ? 36.029 10.379 -56.134 1.00 97.88 92 ILE A C 1
ATOM 725 O O . ILE A 1 92 ? 35.574 10.207 -55.010 1.00 97.88 92 ILE A O 1
ATOM 729 N N . GLN A 1 93 ? 35.441 11.166 -57.041 1.00 97.56 93 GLN A N 1
ATOM 730 C CA . GLN A 1 93 ? 34.264 11.990 -56.732 1.00 97.56 93 GLN A CA 1
ATOM 731 C C . GLN A 1 93 ? 33.082 11.163 -56.212 1.00 97.56 93 GLN A C 1
ATOM 733 O O . GLN A 1 93 ? 32.457 11.525 -55.221 1.00 97.56 93 GLN A O 1
ATOM 738 N N . LEU A 1 94 ? 32.793 10.019 -56.842 1.00 97.94 94 LEU A N 1
ATOM 739 C CA . LEU A 1 94 ? 31.708 9.142 -56.391 1.00 97.94 94 LEU A CA 1
ATOM 740 C C . LEU A 1 94 ? 31.962 8.576 -54.989 1.00 97.94 94 LEU A C 1
ATOM 742 O O . LEU A 1 94 ? 31.040 8.503 -54.182 1.00 97.94 94 LEU A O 1
ATOM 746 N N . VAL A 1 95 ? 33.204 8.185 -54.691 1.00 97.94 95 VAL A N 1
ATOM 747 C CA . VAL A 1 95 ? 33.574 7.667 -53.366 1.00 97.94 95 VAL A CA 1
ATOM 748 C C . VAL A 1 95 ? 33.530 8.771 -52.308 1.00 97.94 95 VAL A C 1
ATOM 750 O O . VAL A 1 95 ? 33.102 8.507 -51.188 1.00 97.94 95 VAL A O 1
ATOM 753 N N . GLU A 1 96 ? 33.933 9.996 -52.646 1.00 98.00 96 GLU A N 1
ATOM 754 C CA . GLU A 1 96 ? 33.819 11.161 -51.760 1.00 98.00 96 GLU A CA 1
ATOM 755 C C . GLU A 1 96 ? 32.350 11.469 -51.439 1.00 98.00 96 GLU A C 1
ATOM 757 O O . GLU A 1 96 ? 31.989 11.567 -50.269 1.00 98.00 96 GLU A O 1
ATOM 762 N N . GLU A 1 97 ? 31.468 11.488 -52.443 1.00 97.62 97 GLU A N 1
ATOM 763 C CA . GLU A 1 97 ? 30.029 11.676 -52.21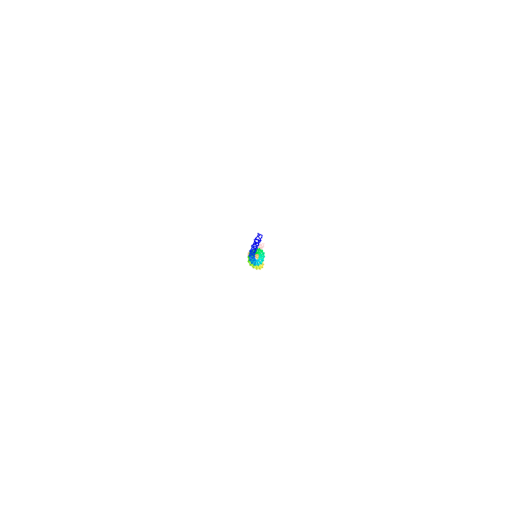7 1.00 97.62 97 GLU A CA 1
ATOM 764 C C . GLU A 1 97 ? 29.406 10.554 -51.366 1.00 97.62 97 GLU A C 1
ATOM 766 O O . GLU A 1 97 ? 28.526 10.801 -50.535 1.00 97.62 97 GLU A O 1
ATOM 771 N N . GLU A 1 98 ? 29.824 9.301 -51.566 1.00 97.94 98 GLU A N 1
ATOM 772 C CA . GLU A 1 98 ? 29.377 8.178 -50.736 1.00 97.94 98 GLU A CA 1
ATOM 773 C C . GLU A 1 98 ? 29.874 8.297 -49.292 1.00 97.94 98 GLU A C 1
ATOM 775 O O . GLU A 1 98 ? 29.118 7.998 -48.360 1.00 97.94 98 GLU A O 1
ATOM 780 N N . LEU A 1 99 ? 31.113 8.759 -49.101 1.00 98.06 99 LEU A N 1
ATOM 781 C CA . LEU A 1 99 ? 31.697 8.995 -47.787 1.00 98.06 99 LEU A CA 1
ATOM 782 C C . LEU A 1 99 ? 30.945 10.099 -47.039 1.00 98.06 99 LEU A C 1
ATOM 784 O O . LEU A 1 99 ? 30.559 9.877 -45.891 1.00 98.06 99 LEU A O 1
ATOM 788 N N . ASP A 1 100 ? 30.665 11.227 -47.691 1.00 98.19 100 ASP A N 1
ATOM 789 C CA . ASP A 1 100 ? 29.916 12.340 -47.096 1.00 98.19 100 ASP A CA 1
ATOM 790 C C . ASP A 1 100 ? 28.514 11.885 -46.663 1.00 98.19 100 ASP A C 1
ATOM 792 O O . ASP A 1 100 ? 28.098 12.086 -45.518 1.00 98.19 100 ASP A O 1
ATOM 796 N N . ARG A 1 101 ? 27.807 11.141 -47.525 1.00 98.00 101 ARG A N 1
ATOM 797 C CA . ARG A 1 101 ? 26.491 10.568 -47.185 1.00 98.00 101 ARG A CA 1
ATOM 798 C C . ARG A 1 101 ? 26.564 9.581 -46.021 1.00 9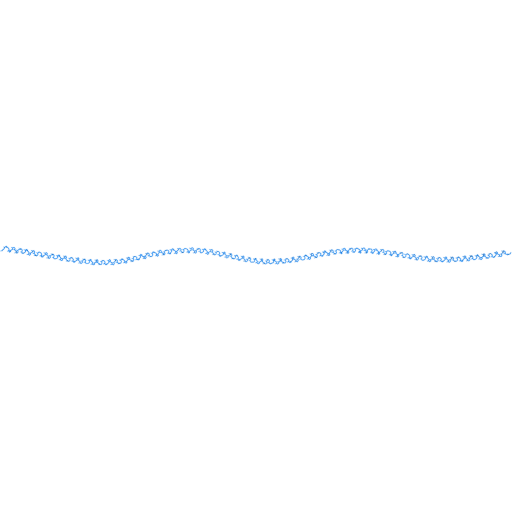8.00 101 ARG A C 1
ATOM 800 O O . ARG A 1 101 ? 25.635 9.510 -45.212 1.00 98.00 101 ARG A O 1
ATOM 807 N N . ALA A 1 102 ? 27.621 8.775 -45.940 1.00 97.94 102 ALA A N 1
ATOM 808 C CA . ALA A 1 102 ? 27.816 7.848 -44.829 1.00 97.94 102 ALA A CA 1
ATOM 809 C C . ALA A 1 102 ? 28.093 8.596 -43.516 1.00 97.94 102 ALA A C 1
ATOM 811 O O . ALA A 1 102 ? 27.550 8.216 -42.476 1.00 97.94 102 ALA A O 1
ATOM 812 N N . GLN A 1 103 ? 28.870 9.681 -43.565 1.00 98.00 103 GLN A N 1
ATOM 813 C CA . GLN A 1 103 ? 29.163 10.530 -42.411 1.00 98.00 103 GLN A CA 1
ATOM 814 C C . GLN A 1 103 ? 27.914 11.248 -41.889 1.00 98.00 103 GLN A C 1
ATOM 816 O O . GLN A 1 103 ? 27.663 11.216 -40.685 1.00 98.00 103 GLN A O 1
ATOM 821 N N . GLU A 1 104 ? 27.075 11.809 -42.762 1.00 98.06 104 GLU A N 1
ATOM 822 C CA . GLU A 1 104 ? 25.806 12.437 -42.357 1.00 98.06 104 GLU A CA 1
ATOM 823 C C . GLU A 1 104 ? 24.850 11.438 -41.686 1.00 98.06 104 GLU A C 1
ATOM 825 O O . GLU A 1 104 ? 24.229 11.723 -40.653 1.00 98.06 104 GLU A O 1
ATOM 830 N N . ARG A 1 105 ? 24.754 10.224 -42.245 1.00 98.12 105 ARG A N 1
ATOM 831 C CA . ARG A 1 105 ? 23.961 9.137 -41.651 1.00 98.12 105 ARG A CA 1
ATOM 832 C C . ARG A 1 105 ? 24.502 8.731 -40.287 1.00 98.12 105 ARG A C 1
ATOM 834 O O . ARG A 1 105 ? 23.710 8.536 -39.366 1.00 98.12 105 ARG A O 1
ATOM 841 N N . LEU A 1 106 ? 25.823 8.621 -40.152 1.00 98.00 106 LEU A N 1
ATOM 842 C CA . LEU A 1 106 ? 26.472 8.297 -38.886 1.00 98.00 106 LEU A CA 1
ATOM 843 C C . LEU A 1 106 ? 26.211 9.384 -37.837 1.00 98.00 106 LEU A C 1
ATOM 845 O O . LEU A 1 106 ? 25.816 9.054 -36.723 1.00 98.00 106 LEU A O 1
ATOM 849 N N . ALA A 1 107 ? 26.356 10.660 -38.196 1.00 98.25 107 ALA A N 1
ATOM 850 C CA . ALA A 1 107 ? 26.080 11.779 -37.298 1.00 98.25 107 ALA A CA 1
ATOM 851 C C . ALA A 1 107 ? 24.632 11.744 -36.782 1.00 98.25 107 ALA A C 1
ATOM 853 O O . ALA A 1 107 ? 24.390 11.847 -35.581 1.00 98.25 107 ALA A O 1
ATOM 854 N N . THR A 1 108 ? 23.673 11.490 -37.676 1.00 98.12 108 THR A N 1
ATOM 855 C CA . THR A 1 108 ? 22.256 11.357 -37.304 1.00 98.12 108 THR A CA 1
ATOM 856 C C . THR A 1 108 ? 22.012 10.152 -36.390 1.00 98.12 108 THR A C 1
ATOM 858 O O . THR A 1 108 ? 21.214 10.228 -35.455 1.00 98.12 108 THR A O 1
ATOM 861 N N . ALA A 1 109 ? 22.674 9.020 -36.648 1.00 98.19 109 ALA A N 1
ATOM 862 C CA . ALA A 1 109 ? 22.552 7.826 -35.816 1.00 98.19 109 ALA A CA 1
ATOM 863 C C . ALA A 1 109 ? 23.131 8.043 -34.409 1.00 98.19 109 ALA A C 1
ATOM 865 O O . ALA A 1 109 ? 22.511 7.626 -33.434 1.00 98.19 109 ALA A O 1
ATOM 866 N N . LEU A 1 110 ? 24.269 8.736 -34.303 1.00 98.19 110 LEU A N 1
ATOM 867 C CA . LEU A 1 110 ? 24.886 9.088 -33.023 1.00 98.19 110 LEU A CA 1
ATOM 868 C C . LEU A 1 110 ? 24.006 10.043 -32.215 1.00 98.19 110 LEU A C 1
ATOM 870 O O . LEU A 1 110 ? 23.806 9.808 -31.028 1.00 98.19 110 LEU A O 1
ATOM 874 N N . GLN A 1 111 ? 23.409 11.054 -32.853 1.00 98.31 111 GLN A N 1
ATOM 875 C CA . GLN A 1 111 ? 22.477 11.948 -32.165 1.00 98.31 111 GLN A CA 1
ATOM 876 C C . GLN A 1 111 ? 21.269 11.182 -31.600 1.00 98.31 111 GLN A C 1
ATOM 878 O O . GLN A 1 111 ? 20.903 11.359 -30.441 1.00 98.31 111 GLN A O 1
ATOM 883 N N . LYS A 1 112 ? 20.670 10.284 -32.394 1.00 98.38 112 LYS A N 1
ATOM 884 C CA . LYS A 1 112 ? 19.547 9.449 -31.934 1.00 98.38 112 LYS A CA 1
ATOM 885 C C . LYS A 1 112 ? 19.937 8.510 -30.796 1.00 98.38 112 LYS A C 1
ATOM 887 O O . LYS A 1 112 ? 19.113 8.251 -29.924 1.00 98.38 112 LYS A O 1
ATOM 892 N N . LEU A 1 113 ? 21.161 7.983 -30.823 1.00 98.06 113 LEU A N 1
ATOM 893 C CA . LEU A 1 113 ? 21.680 7.144 -29.749 1.00 98.06 113 LEU A CA 1
ATOM 894 C C . LEU A 1 113 ? 21.805 7.947 -28.450 1.00 98.06 113 LEU A C 1
ATOM 896 O O . LEU A 1 113 ? 21.304 7.496 -27.429 1.00 98.06 113 LEU A O 1
ATOM 900 N N . GLU A 1 114 ? 22.371 9.154 -28.502 1.00 98.19 114 GLU A N 1
ATOM 901 C CA . GLU A 1 114 ? 22.499 10.025 -27.327 1.00 98.19 114 GLU A CA 1
ATOM 902 C C . GLU A 1 114 ? 21.128 10.410 -26.738 1.00 98.19 114 GLU A C 1
ATOM 904 O O . GLU A 1 114 ? 20.941 10.419 -25.521 1.00 98.19 114 GLU A O 1
ATOM 909 N N . GLU A 1 115 ? 20.141 10.706 -27.588 1.00 98.00 115 GLU A N 1
ATOM 910 C CA . GLU A 1 115 ? 18.767 10.980 -27.148 1.00 98.00 115 GLU A CA 1
ATOM 911 C C . GLU A 1 115 ? 18.124 9.750 -26.482 1.00 98.00 115 GLU A C 1
ATOM 913 O O . GLU A 1 115 ? 17.467 9.880 -25.446 1.00 98.00 115 GLU A O 1
ATOM 918 N N . ALA A 1 116 ? 18.343 8.553 -27.035 1.00 98.06 116 ALA A N 1
ATOM 919 C CA . ALA A 1 116 ? 17.847 7.305 -26.462 1.00 98.06 116 ALA A CA 1
ATOM 920 C C . ALA A 1 116 ? 18.526 6.960 -25.126 1.00 98.06 116 ALA A C 1
ATOM 922 O O . ALA A 1 116 ? 17.845 6.515 -24.204 1.00 98.06 116 ALA A O 1
ATOM 923 N N . GLU A 1 117 ? 19.835 7.197 -24.996 1.00 97.75 117 GLU A N 1
ATOM 924 C CA . GLU A 1 117 ? 20.581 7.019 -23.744 1.00 97.75 117 GLU A CA 1
ATOM 925 C C . GLU A 1 117 ? 20.057 7.954 -22.650 1.00 97.75 117 GLU A C 1
ATOM 927 O O . GLU A 1 117 ? 19.738 7.496 -21.554 1.00 97.75 117 GLU A O 1
ATOM 932 N N . LYS A 1 118 ? 19.849 9.241 -22.961 1.00 97.94 118 LYS A N 1
ATOM 933 C CA . LYS A 1 118 ? 19.252 10.193 -22.008 1.00 97.94 118 LYS A CA 1
ATOM 934 C C . LYS A 1 118 ? 17.855 9.762 -21.562 1.00 97.94 118 LYS A C 1
ATOM 936 O O . LYS A 1 118 ? 17.554 9.805 -20.371 1.00 97.94 118 LYS A O 1
ATOM 941 N N . ALA A 1 119 ? 17.013 9.314 -22.494 1.00 97.81 119 ALA A N 1
ATOM 942 C CA . ALA A 1 119 ? 15.677 8.819 -22.167 1.00 97.81 119 ALA A CA 1
ATOM 943 C C . ALA A 1 119 ? 15.722 7.547 -21.296 1.00 97.81 119 ALA A C 1
ATOM 945 O O . ALA A 1 119 ? 14.911 7.395 -20.379 1.00 97.81 119 ALA A O 1
ATOM 946 N N . ALA A 1 120 ? 16.675 6.645 -21.550 1.00 98.00 120 ALA A N 1
ATOM 947 C CA . ALA A 1 120 ? 16.880 5.445 -20.744 1.00 98.00 120 ALA A CA 1
ATOM 948 C C . ALA A 1 120 ? 17.335 5.789 -19.315 1.00 98.00 120 ALA A C 1
ATOM 950 O O . ALA A 1 120 ? 16.752 5.274 -18.359 1.00 98.00 120 ALA A O 1
ATOM 951 N N . ASP A 1 121 ? 18.285 6.714 -19.159 1.00 98.06 121 ASP A N 1
ATOM 952 C CA . ASP A 1 121 ? 18.758 7.196 -17.854 1.00 98.06 121 ASP A CA 1
ATOM 953 C C . ASP A 1 121 ? 17.629 7.844 -17.035 1.00 98.06 121 ASP A C 1
ATOM 955 O O . ASP A 1 121 ? 17.492 7.608 -15.829 1.00 98.06 121 ASP A O 1
ATOM 959 N N . GLU A 1 122 ? 16.792 8.667 -17.673 1.00 97.44 122 GLU A N 1
ATOM 960 C CA . GLU A 1 122 ? 15.621 9.273 -17.031 1.00 97.44 122 GLU A CA 1
ATOM 961 C C . GLU A 1 122 ? 14.592 8.217 -16.610 1.00 97.44 122 GLU A C 1
ATOM 963 O O . GLU A 1 122 ? 14.064 8.277 -15.493 1.00 97.44 122 GLU A O 1
ATOM 968 N N . SER A 1 123 ? 14.356 7.211 -17.457 1.00 97.38 123 SER A N 1
ATOM 969 C CA . SER A 1 123 ? 13.479 6.083 -17.138 1.00 97.38 123 SER A CA 1
ATOM 970 C C . SER A 1 123 ? 14.015 5.256 -15.966 1.00 97.38 123 SER A C 1
ATOM 972 O O . SER A 1 123 ? 13.243 4.881 -15.083 1.00 97.38 123 SER A O 1
ATOM 974 N N . GLU A 1 124 ? 15.323 4.996 -15.902 1.00 97.81 124 GLU A N 1
ATOM 975 C CA . GLU A 1 124 ? 15.941 4.259 -14.793 1.00 97.81 124 GLU A CA 1
ATOM 976 C C . GLU A 1 124 ? 15.815 5.030 -13.471 1.00 97.81 124 GLU A C 1
ATOM 978 O O . GLU A 1 124 ? 15.479 4.458 -12.429 1.00 97.81 124 GLU A O 1
ATOM 983 N N . ARG A 1 125 ? 16.011 6.355 -13.502 1.00 97.75 125 ARG A N 1
ATOM 984 C CA . ARG A 1 125 ? 15.771 7.217 -12.333 1.00 97.75 125 ARG A CA 1
ATOM 985 C C . ARG A 1 125 ? 14.312 7.167 -11.892 1.00 97.75 125 ARG A C 1
ATOM 987 O O . ARG A 1 125 ? 14.047 7.044 -10.695 1.00 97.75 125 ARG A O 1
ATOM 994 N N . GLY A 1 126 ? 13.375 7.231 -12.839 1.00 97.75 126 GLY A N 1
ATOM 995 C CA . GLY A 1 126 ? 11.944 7.083 -12.570 1.00 97.75 126 GLY A CA 1
ATOM 996 C C . GLY A 1 126 ? 11.619 5.744 -11.907 1.00 97.75 126 GLY A C 1
ATOM 997 O O . GLY A 1 126 ? 10.934 5.714 -10.884 1.00 97.75 126 GLY A O 1
ATOM 998 N N . MET A 1 127 ? 12.185 4.654 -12.429 1.00 97.38 127 MET A N 1
ATOM 999 C CA . MET A 1 127 ? 12.028 3.308 -11.880 1.00 97.38 127 MET A CA 1
ATOM 1000 C C . MET A 1 127 ? 12.527 3.224 -10.433 1.00 97.38 127 MET A C 1
ATOM 1002 O O . MET A 1 127 ? 11.778 2.776 -9.570 1.00 97.38 127 MET A O 1
ATOM 1006 N N . LYS A 1 128 ? 13.726 3.742 -10.134 1.00 98.00 128 LYS A N 1
ATOM 1007 C CA . LYS A 1 128 ? 14.284 3.759 -8.766 1.00 98.00 128 LYS A CA 1
ATOM 1008 C C . LYS A 1 128 ? 13.414 4.532 -7.772 1.00 98.00 128 LYS A C 1
ATOM 1010 O O . LYS A 1 128 ? 13.270 4.128 -6.619 1.00 98.00 128 LYS A O 1
ATOM 1015 N N . VAL A 1 129 ? 12.815 5.646 -8.198 1.00 98.25 129 VAL A N 1
ATOM 1016 C CA . VAL A 1 129 ? 11.890 6.413 -7.346 1.00 98.25 129 VAL A CA 1
ATOM 1017 C C . VAL A 1 129 ? 10.613 5.621 -7.068 1.00 98.25 129 VAL A C 1
ATOM 1019 O O . VAL A 1 129 ? 10.136 5.625 -5.933 1.00 98.25 129 VAL A O 1
ATOM 1022 N N . ILE A 1 130 ? 10.057 4.952 -8.082 1.00 97.75 130 ILE A N 1
ATOM 1023 C CA . ILE A 1 130 ? 8.860 4.116 -7.931 1.00 97.75 130 ILE A CA 1
ATOM 1024 C C . ILE A 1 130 ? 9.155 2.919 -7.023 1.00 97.75 130 ILE A C 1
ATOM 1026 O O . ILE A 1 130 ? 8.376 2.658 -6.114 1.00 97.75 130 ILE A O 1
ATOM 1030 N N . GLU A 1 131 ? 10.293 2.255 -7.206 1.00 97.56 131 GLU A N 1
ATOM 1031 C CA . GLU A 1 131 ? 10.734 1.134 -6.372 1.00 97.56 131 GLU A CA 1
ATOM 1032 C C . GLU A 1 131 ? 10.881 1.548 -4.902 1.00 97.56 131 GLU A C 1
ATOM 1034 O O . GLU A 1 131 ? 10.325 0.904 -4.016 1.00 97.56 131 GLU A O 1
ATOM 1039 N N . SER A 1 132 ? 11.531 2.686 -4.629 1.00 98.00 132 SER A N 1
ATOM 1040 C CA . SER A 1 132 ? 11.654 3.202 -3.260 1.00 98.00 132 SER A CA 1
ATOM 1041 C C . SER A 1 132 ? 10.302 3.566 -2.633 1.00 98.00 132 SER A C 1
ATOM 1043 O O . SER A 1 132 ? 10.130 3.427 -1.422 1.00 98.00 132 SER A O 1
ATOM 1045 N N . ARG A 1 133 ? 9.335 4.045 -3.429 1.00 98.19 133 ARG A N 1
ATOM 1046 C CA . ARG A 1 133 ? 7.968 4.291 -2.943 1.00 98.19 133 ARG A CA 1
ATOM 1047 C C . ARG A 1 133 ? 7.246 2.983 -2.641 1.00 98.19 133 ARG A C 1
ATOM 1049 O O . ARG A 1 133 ? 6.675 2.874 -1.565 1.00 98.19 133 ARG A O 1
ATOM 1056 N N . ALA A 1 134 ? 7.337 2.003 -3.537 1.00 98.06 134 ALA A N 1
ATOM 1057 C CA . ALA A 1 134 ? 6.723 0.694 -3.360 1.00 98.06 134 ALA A CA 1
ATOM 1058 C C . ALA A 1 134 ? 7.228 -0.000 -2.085 1.00 98.06 134 ALA A C 1
ATOM 1060 O O . ALA A 1 134 ? 6.410 -0.449 -1.292 1.00 98.06 134 ALA A O 1
ATOM 1061 N N . GLN A 1 135 ? 8.542 0.017 -1.829 1.00 98.12 135 GLN A N 1
ATOM 1062 C CA . GLN A 1 135 ? 9.127 -0.539 -0.599 1.00 98.12 135 GLN A CA 1
ATOM 1063 C C . GLN A 1 135 ? 8.582 0.137 0.668 1.00 98.12 135 GLN A C 1
ATOM 1065 O O . GLN A 1 135 ? 8.212 -0.535 1.624 1.00 98.12 135 GLN A O 1
ATOM 1070 N N . LYS A 1 136 ? 8.476 1.472 0.676 1.00 98.00 136 LYS A N 1
ATOM 1071 C CA . LYS A 1 136 ? 7.922 2.210 1.827 1.00 98.00 136 LYS A CA 1
ATOM 1072 C C . LYS A 1 136 ? 6.439 1.932 2.049 1.00 98.00 136 LYS A C 1
ATOM 1074 O O . LYS A 1 136 ? 5.988 1.893 3.193 1.00 98.00 136 LYS A O 1
ATOM 1079 N N . ASP A 1 137 ? 5.678 1.800 0.968 1.00 97.94 137 ASP A N 1
ATOM 1080 C CA . ASP A 1 137 ? 4.257 1.478 1.043 1.00 97.94 137 ASP A CA 1
ATOM 1081 C C . ASP A 1 137 ? 4.050 0.040 1.546 1.00 97.94 137 ASP A C 1
ATOM 1083 O O . ASP A 1 137 ? 3.164 -0.186 2.368 1.00 97.94 137 ASP A O 1
ATOM 1087 N N . GLU A 1 138 ? 4.905 -0.900 1.134 1.00 98.12 138 GLU A N 1
ATOM 1088 C CA . GLU A 1 138 ? 4.920 -2.286 1.615 1.00 98.12 138 GLU A CA 1
ATOM 1089 C C . GLU A 1 138 ? 5.250 -2.362 3.115 1.00 98.12 138 GLU A C 1
ATOM 1091 O O . GLU A 1 138 ? 4.450 -2.897 3.882 1.00 98.12 138 GLU A O 1
ATOM 1096 N N . GLU A 1 139 ? 6.327 -1.712 3.572 1.00 97.94 139 GLU A N 1
ATOM 1097 C CA . GLU A 1 139 ? 6.673 -1.621 5.003 1.00 97.94 139 GLU A CA 1
ATOM 1098 C C . GLU A 1 139 ? 5.523 -1.031 5.837 1.00 97.94 139 GLU A C 1
ATOM 1100 O O . GLU A 1 139 ? 5.191 -1.508 6.926 1.00 97.94 139 GLU A O 1
ATOM 1105 N N . LYS A 1 140 ? 4.873 0.022 5.325 1.00 98.31 140 LYS A N 1
ATOM 1106 C CA . LYS A 1 140 ? 3.735 0.646 6.004 1.00 98.31 140 LYS A CA 1
ATOM 1107 C C . LYS A 1 140 ? 2.530 -0.292 6.066 1.00 98.31 140 LYS A C 1
ATOM 1109 O O . LYS A 1 140 ? 1.844 -0.313 7.090 1.00 98.31 140 LYS A O 1
ATOM 1114 N N . MET A 1 141 ? 2.263 -1.035 4.994 1.00 97.75 141 MET A N 1
ATOM 1115 C CA . MET A 1 141 ? 1.180 -2.012 4.940 1.00 97.75 141 MET A CA 1
ATOM 1116 C C . MET A 1 141 ? 1.407 -3.128 5.964 1.00 97.75 141 MET A C 1
ATOM 1118 O O . MET A 1 141 ? 0.497 -3.424 6.734 1.00 97.75 141 MET A O 1
ATOM 1122 N N . GLU A 1 142 ? 2.625 -3.666 6.061 1.00 98.25 142 GLU A N 1
ATOM 1123 C CA . GLU A 1 142 ? 2.977 -4.690 7.054 1.00 98.25 142 GLU A CA 1
ATOM 1124 C C . GLU A 1 142 ? 2.760 -4.201 8.495 1.00 98.25 142 GLU A C 1
ATOM 1126 O O . GLU A 1 142 ? 2.148 -4.895 9.312 1.00 98.25 142 GLU A O 1
ATOM 1131 N N . ILE A 1 143 ? 3.186 -2.971 8.810 1.00 98.19 143 ILE A N 1
ATOM 1132 C CA . ILE A 1 143 ? 2.960 -2.372 10.135 1.00 98.19 143 ILE A CA 1
ATOM 1133 C C . ILE A 1 143 ? 1.459 -2.240 10.427 1.00 98.19 143 ILE A C 1
ATOM 1135 O O . ILE A 1 143 ? 1.006 -2.568 11.527 1.00 98.19 143 ILE A O 1
ATOM 1139 N N . GLN A 1 144 ? 0.673 -1.774 9.452 1.00 98.06 144 GLN A N 1
ATOM 1140 C CA . GLN A 1 144 ? -0.776 -1.635 9.605 1.00 98.06 144 GLN A CA 1
ATOM 1141 C C . GLN A 1 144 ? -1.476 -2.988 9.771 1.00 98.06 144 GLN A C 1
ATOM 1143 O O . GLN A 1 144 ? -2.425 -3.087 10.548 1.00 98.06 144 GLN A O 1
ATOM 1148 N N . GLU A 1 145 ? -1.009 -4.040 9.099 1.00 98.25 145 GLU A N 1
ATOM 1149 C CA . GLU A 1 145 ? -1.535 -5.394 9.276 1.00 98.25 145 GLU A CA 1
ATOM 1150 C C . GLU A 1 145 ? -1.287 -5.935 10.685 1.00 98.25 145 GLU A C 1
ATOM 1152 O O . GLU A 1 145 ? -2.185 -6.546 11.273 1.00 98.25 145 GLU A O 1
ATOM 1157 N N . ILE A 1 146 ? -0.096 -5.703 11.244 1.00 98.44 146 ILE A N 1
ATOM 1158 C CA . ILE A 1 146 ? 0.227 -6.098 12.621 1.00 98.44 146 ILE A CA 1
ATOM 1159 C C . ILE A 1 146 ? -0.680 -5.349 13.602 1.00 98.44 146 ILE A C 1
ATOM 1161 O O . ILE A 1 146 ? -1.358 -5.984 14.411 1.00 98.44 146 ILE A O 1
ATOM 1165 N N . GLN A 1 147 ? -0.782 -4.023 13.470 1.00 98.12 147 GLN A N 1
ATOM 1166 C CA . GLN A 1 147 ? -1.657 -3.203 14.316 1.00 98.12 147 GLN A CA 1
ATOM 1167 C C . GLN A 1 147 ? -3.128 -3.626 14.215 1.00 98.12 147 GLN A C 1
ATOM 1169 O O . GLN A 1 147 ? -3.839 -3.661 15.218 1.00 98.12 147 GLN A O 1
ATOM 1174 N N . LEU A 1 148 ? -3.595 -3.987 13.017 1.00 98.25 148 LEU A N 1
ATOM 1175 C CA . LEU A 1 148 ? -4.956 -4.477 12.812 1.00 98.25 148 LEU A CA 1
ATOM 1176 C C . LEU A 1 148 ? -5.187 -5.822 13.511 1.00 98.25 148 LEU A C 1
ATOM 1178 O O . LEU A 1 148 ? -6.250 -6.023 14.098 1.00 98.25 148 LEU A O 1
ATOM 1182 N N . LYS A 1 149 ? -4.220 -6.745 13.452 1.00 98.50 149 LYS A N 1
ATOM 1183 C CA . LYS A 1 149 ? -4.303 -8.032 14.161 1.00 98.50 149 LYS A CA 1
ATOM 1184 C C . LYS A 1 149 ? -4.348 -7.825 15.674 1.00 98.50 149 LYS A C 1
ATOM 1186 O O . LYS A 1 149 ? -5.199 -8.416 16.332 1.00 98.50 149 LYS A O 1
ATOM 1191 N N . GLU A 1 150 ? -3.501 -6.953 16.212 1.00 98.25 150 GLU A N 1
ATOM 1192 C CA . GLU A 1 150 ? -3.502 -6.611 17.640 1.00 98.25 150 GLU A CA 1
ATOM 1193 C C . GLU A 1 150 ? -4.830 -5.978 18.075 1.00 98.25 150 GLU A C 1
ATOM 1195 O O . GLU A 1 150 ? -5.427 -6.409 19.061 1.00 98.25 150 GLU A O 1
ATOM 1200 N N . ALA A 1 151 ? -5.345 -5.012 17.307 1.00 98.19 151 ALA A N 1
ATOM 1201 C CA . ALA A 1 151 ? -6.627 -4.371 17.592 1.00 98.19 151 ALA A CA 1
ATOM 1202 C C . ALA A 1 151 ? -7.795 -5.370 17.572 1.00 98.19 151 ALA A C 1
ATOM 1204 O O . ALA A 1 151 ? -8.675 -5.302 18.430 1.00 98.19 151 ALA A O 1
ATOM 1205 N N . LYS A 1 152 ? -7.790 -6.326 16.631 1.00 98.38 152 LYS A N 1
ATOM 1206 C CA . LYS A 1 152 ? -8.784 -7.408 16.579 1.00 98.38 152 LYS A CA 1
ATOM 1207 C C . LYS A 1 152 ? -8.708 -8.309 17.806 1.00 98.38 152 LYS A C 1
ATOM 1209 O O . LYS A 1 152 ? -9.740 -8.562 18.415 1.00 98.38 152 LYS A O 1
ATOM 1214 N N . HIS A 1 153 ? -7.511 -8.733 18.208 1.00 98.50 153 HIS A N 1
ATOM 1215 C CA . HIS A 1 153 ? -7.345 -9.547 19.413 1.00 98.50 153 HIS A CA 1
ATOM 1216 C C . HIS A 1 153 ? -7.824 -8.822 20.676 1.00 98.50 153 HIS A C 1
ATOM 1218 O O . HIS A 1 153 ? -8.519 -9.419 21.493 1.00 98.50 153 HIS A O 1
ATOM 1224 N N . ILE A 1 154 ? -7.521 -7.527 20.816 1.00 98.31 154 ILE A N 1
ATOM 1225 C CA . ILE A 1 154 ? -8.005 -6.721 21.946 1.00 98.31 154 ILE A CA 1
ATOM 1226 C C . ILE A 1 154 ? -9.537 -6.636 21.948 1.00 98.31 154 ILE A C 1
ATOM 1228 O O . ILE A 1 154 ? -10.146 -6.761 23.011 1.00 98.31 154 ILE A O 1
ATOM 1232 N N . ALA A 1 155 ? -10.159 -6.432 20.783 1.00 98.44 155 ALA A N 1
ATOM 1233 C CA . ALA A 1 155 ? -11.614 -6.387 20.662 1.00 98.44 155 ALA A CA 1
ATOM 1234 C C . ALA A 1 155 ? -12.257 -7.735 21.032 1.00 98.44 155 ALA A C 1
ATOM 1236 O O . ALA A 1 155 ? -13.167 -7.767 21.853 1.00 98.44 155 ALA A O 1
ATOM 1237 N N . GLU A 1 156 ? -11.728 -8.847 20.517 1.00 98.19 156 GLU A N 1
ATOM 1238 C CA . GLU A 1 156 ? -12.214 -10.196 20.836 1.00 98.19 156 GLU A CA 1
ATOM 1239 C C . GLU A 1 156 ? -12.080 -10.529 22.331 1.00 98.19 156 GLU A C 1
ATOM 1241 O O . GLU A 1 156 ? -12.991 -11.103 22.932 1.00 98.19 156 GLU A O 1
ATOM 1246 N N . ASP A 1 157 ? -10.964 -10.157 22.963 1.00 98.31 157 ASP A N 1
ATOM 1247 C CA . ASP A 1 157 ? -10.764 -10.357 24.401 1.00 98.31 157 ASP A CA 1
ATOM 1248 C C . ASP A 1 157 ? -11.687 -9.467 25.245 1.00 98.31 157 ASP A C 1
ATOM 1250 O O . ASP A 1 157 ? -12.122 -9.876 26.327 1.00 98.31 157 ASP A O 1
ATOM 1254 N N . ALA A 1 158 ? -11.996 -8.256 24.774 1.00 98.31 158 ALA A N 1
ATOM 1255 C CA . ALA A 1 158 ? -12.979 -7.390 25.411 1.00 98.31 158 ALA A CA 1
ATOM 1256 C C . ALA A 1 158 ? -14.382 -8.000 25.317 1.00 98.31 158 ALA A C 1
ATOM 1258 O O . ALA A 1 158 ? -15.046 -8.116 26.346 1.00 98.31 158 ALA A O 1
ATOM 1259 N N . ASP A 1 159 ? -14.797 -8.464 24.136 1.00 98.38 159 ASP A N 1
ATOM 1260 C CA . ASP A 1 159 ? -16.099 -9.104 23.920 1.00 98.38 159 ASP A CA 1
ATOM 1261 C C . ASP A 1 159 ? -16.273 -10.339 24.813 1.00 98.38 159 ASP A C 1
ATOM 1263 O O . ASP A 1 159 ? -17.287 -10.469 25.501 1.00 98.38 159 ASP A O 1
ATOM 1267 N N . ARG A 1 160 ? -15.247 -11.196 24.924 1.00 98.31 160 ARG A N 1
ATOM 1268 C CA . ARG A 1 160 ? -15.269 -12.344 25.852 1.00 98.31 160 ARG A CA 1
ATOM 1269 C C . ARG A 1 160 ? -15.477 -11.916 27.305 1.00 98.31 160 ARG A C 1
ATOM 1271 O O . ARG A 1 160 ? -16.294 -12.507 28.010 1.00 98.31 160 ARG A O 1
ATOM 1278 N N . LYS A 1 161 ? -14.769 -10.878 27.763 1.00 98.31 161 LYS A N 1
ATOM 1279 C CA . LYS A 1 161 ? -14.941 -10.342 29.126 1.00 98.31 161 LYS A CA 1
ATOM 1280 C C . LYS A 1 161 ? -16.335 -9.753 29.328 1.00 98.31 161 LYS A C 1
ATOM 1282 O O . LYS A 1 161 ? -16.921 -9.957 30.390 1.00 98.31 161 LYS A O 1
ATOM 1287 N N . TYR A 1 162 ? -16.871 -9.048 28.333 1.00 98.19 162 TYR A N 1
ATOM 1288 C CA . TYR A 1 162 ? -18.230 -8.514 28.382 1.00 98.19 162 TYR A CA 1
ATOM 1289 C C . TYR A 1 162 ? -19.269 -9.629 28.494 1.00 98.19 162 TYR A C 1
ATOM 1291 O O . TYR A 1 162 ? -20.152 -9.539 29.346 1.00 98.19 162 TYR A O 1
ATOM 1299 N N . GLU A 1 163 ? -19.137 -10.708 27.720 1.00 98.25 163 GLU A N 1
ATOM 1300 C CA . GLU A 1 163 ? -20.027 -11.867 27.825 1.00 98.25 163 GLU A CA 1
ATOM 1301 C C . GLU A 1 163 ? -19.955 -12.538 29.203 1.00 98.25 163 GLU A C 1
ATOM 1303 O O . GLU A 1 163 ? -20.989 -12.887 29.777 1.00 98.25 163 GLU A O 1
ATOM 1308 N N . GLU A 1 164 ? -18.757 -12.707 29.770 1.00 98.19 164 GLU A N 1
ATOM 1309 C CA . GLU A 1 164 ? -18.598 -13.273 31.114 1.00 98.19 164 GLU A CA 1
ATOM 1310 C C . GLU A 1 164 ? -19.247 -12.402 32.195 1.00 98.19 164 GLU A C 1
ATOM 1312 O O . GLU A 1 164 ? -19.927 -12.923 33.085 1.00 98.19 164 GLU A O 1
ATOM 1317 N N . VAL A 1 165 ? -19.052 -11.082 32.129 1.00 98.25 165 VAL A N 1
ATOM 1318 C CA . VAL A 1 165 ? -19.670 -10.133 33.065 1.00 98.25 165 VAL A CA 1
ATOM 1319 C C . VAL A 1 165 ? -21.187 -10.143 32.910 1.00 98.25 165 VAL A C 1
ATOM 1321 O O . VAL A 1 165 ? -21.884 -10.221 33.919 1.00 98.25 165 VAL A O 1
ATOM 1324 N N . ALA A 1 166 ? -21.703 -10.145 31.680 1.00 98.12 166 ALA A N 1
ATOM 1325 C CA . ALA A 1 166 ? -23.137 -10.210 31.417 1.00 98.12 166 ALA A CA 1
ATOM 1326 C C . ALA A 1 166 ? -23.761 -11.494 31.987 1.00 98.12 166 ALA A C 1
ATOM 1328 O O . ALA A 1 166 ? -24.786 -11.438 32.660 1.00 98.12 166 ALA A O 1
ATOM 1329 N N . ARG A 1 167 ? -23.113 -12.654 31.807 1.00 98.31 167 ARG A N 1
ATOM 1330 C CA . ARG A 1 167 ? -23.580 -13.919 32.404 1.00 98.31 167 ARG A CA 1
ATOM 1331 C C . ARG A 1 167 ? -23.586 -13.875 33.931 1.00 98.31 167 ARG A C 1
ATOM 1333 O O . ARG A 1 167 ? -24.534 -14.358 34.543 1.00 98.31 167 ARG A O 1
ATOM 1340 N N . LYS A 1 168 ? -22.543 -13.313 34.553 1.00 98.38 168 LYS A N 1
ATOM 1341 C CA . LYS A 1 168 ? -22.480 -13.157 36.018 1.00 98.38 168 LYS A CA 1
ATOM 1342 C C . LYS A 1 168 ? -23.560 -12.212 36.535 1.00 98.38 168 LYS A C 1
ATOM 1344 O O . LYS A 1 168 ? -24.140 -12.499 37.576 1.00 98.38 168 LYS A O 1
ATOM 1349 N N . LEU A 1 169 ? -23.830 -11.127 35.812 1.00 97.88 169 LEU A N 1
ATOM 1350 C CA . LEU A 1 169 ? -24.861 -10.160 36.171 1.00 97.88 169 LEU A CA 1
ATOM 1351 C C . LEU A 1 169 ? -26.235 -10.833 36.250 1.00 97.88 169 LEU A C 1
ATOM 1353 O O . LEU A 1 169 ? -26.877 -10.734 37.286 1.00 97.88 169 LEU A O 1
ATOM 1357 N N . VAL A 1 170 ? -26.609 -11.621 35.238 1.00 98.50 170 VAL A N 1
ATOM 1358 C CA . VAL A 1 170 ? -27.889 -12.357 35.217 1.00 98.50 170 VAL A CA 1
ATOM 1359 C C . VAL A 1 170 ? -28.038 -13.305 36.415 1.00 98.50 170 VAL A C 1
ATOM 1361 O O . VAL A 1 170 ? -29.119 -13.432 36.983 1.00 98.50 170 VAL A O 1
ATOM 1364 N N . ILE A 1 171 ? -26.957 -13.981 36.823 1.00 98.31 171 ILE A N 1
ATOM 1365 C CA . ILE A 1 171 ? -26.986 -14.866 38.001 1.00 98.31 171 ILE A CA 1
ATOM 1366 C C . ILE A 1 171 ? -27.240 -14.051 39.274 1.00 98.31 171 ILE A C 1
ATOM 1368 O O . ILE A 1 171 ? -28.084 -14.430 40.080 1.00 98.31 171 ILE A O 1
ATOM 1372 N N . ILE A 1 172 ? -26.534 -12.929 39.439 1.00 98.19 172 ILE A N 1
ATOM 1373 C CA . ILE A 1 172 ? -26.678 -12.057 40.612 1.00 98.19 172 ILE A CA 1
ATOM 1374 C C . ILE A 1 172 ? -28.068 -11.419 40.656 1.00 98.19 172 ILE A C 1
ATOM 1376 O O . ILE A 1 172 ? -28.648 -11.346 41.732 1.00 98.19 172 ILE A O 1
ATOM 1380 N N . GLU A 1 173 ? -28.613 -10.995 39.516 1.00 97.81 173 GLU A N 1
ATOM 1381 C CA . GLU A 1 173 ? -29.980 -10.473 39.417 1.00 97.81 173 GLU A CA 1
ATOM 1382 C C . GLU A 1 173 ? -31.000 -11.526 39.872 1.00 97.81 173 GLU A C 1
ATOM 1384 O O . GLU A 1 173 ? -31.844 -11.236 40.714 1.00 97.81 173 GLU A O 1
ATOM 1389 N N . SER A 1 174 ? -30.859 -12.780 39.427 1.00 98.31 174 SER A N 1
ATOM 1390 C CA . SER A 1 174 ? -31.743 -13.866 39.872 1.00 98.31 174 SER A CA 1
ATOM 1391 C C . SER A 1 174 ? -31.598 -14.194 41.364 1.00 98.31 174 SER A C 1
ATOM 1393 O O . SER A 1 174 ? -32.586 -14.505 42.034 1.00 98.31 174 SER A O 1
ATOM 1395 N N . ASP A 1 175 ? -30.382 -14.148 41.910 1.00 98.19 175 ASP A N 1
ATOM 1396 C CA . ASP A 1 175 ? -30.158 -14.370 43.340 1.00 98.19 175 ASP A CA 1
ATOM 1397 C C . ASP A 1 175 ? -30.673 -13.198 44.192 1.00 98.19 175 ASP A C 1
ATOM 1399 O O . ASP A 1 175 ? -31.163 -13.427 45.302 1.00 98.19 175 ASP A O 1
ATOM 1403 N N . LEU A 1 176 ? -30.612 -11.968 43.669 1.00 98.19 176 LEU A N 1
ATOM 1404 C CA . LEU A 1 176 ? -31.191 -10.780 44.290 1.00 98.19 176 LEU A CA 1
ATOM 1405 C C . LEU A 1 176 ? -32.716 -10.893 44.365 1.00 98.19 176 LEU A C 1
ATOM 1407 O O . LEU A 1 176 ? -33.249 -10.765 45.462 1.00 98.19 176 LEU A O 1
ATOM 1411 N N . GLU A 1 177 ? -33.395 -11.232 43.264 1.00 98.31 177 GLU A N 1
ATOM 1412 C CA . GLU A 1 177 ? -34.855 -11.439 43.247 1.00 98.31 177 GLU A CA 1
ATOM 1413 C C . GLU A 1 177 ? -35.285 -12.465 44.310 1.00 98.31 177 GLU A C 1
ATOM 1415 O O . GLU A 1 177 ? -36.193 -12.229 45.106 1.00 98.31 177 GLU A O 1
ATOM 1420 N N . ARG A 1 178 ? -34.566 -13.591 44.416 1.00 98.38 178 ARG A N 1
ATOM 1421 C CA . ARG A 1 178 ? -34.833 -14.607 45.451 1.00 98.38 178 ARG A CA 1
ATOM 1422 C C . ARG A 1 178 ? -34.598 -14.096 46.870 1.00 98.38 178 ARG A C 1
ATOM 1424 O O . ARG A 1 178 ? -35.260 -14.553 47.806 1.00 98.38 178 ARG A O 1
ATOM 1431 N N . ALA A 1 179 ? -33.597 -13.243 47.071 1.00 98.12 179 ALA A N 1
ATOM 1432 C CA . ALA A 1 179 ? -33.315 -12.653 48.373 1.00 98.12 179 ALA A CA 1
ATOM 1433 C C . ALA A 1 179 ? -34.400 -11.640 48.766 1.00 98.12 179 ALA A C 1
ATOM 1435 O O . ALA A 1 179 ? -34.821 -11.638 49.924 1.00 98.12 179 ALA A O 1
ATOM 1436 N N . GLU A 1 180 ? -34.886 -10.851 47.809 1.00 98.12 180 GLU A N 1
ATOM 1437 C CA . GLU A 1 180 ? -35.993 -9.910 47.981 1.00 98.12 180 GLU A CA 1
ATOM 1438 C C . GLU A 1 180 ? -37.293 -10.643 48.337 1.00 98.12 180 GLU A C 1
ATOM 1440 O O . GLU A 1 180 ? -37.879 -10.346 49.376 1.00 98.12 180 GLU A O 1
ATOM 1445 N N . GLU A 1 181 ? -37.676 -11.691 47.598 1.00 98.19 181 GLU A N 1
ATOM 1446 C CA . GLU A 1 181 ? -38.856 -12.514 47.922 1.00 98.19 181 GLU A CA 1
ATOM 1447 C C . GLU A 1 181 ? -38.796 -13.093 49.350 1.00 98.19 181 GLU A C 1
ATOM 1449 O O . GLU A 1 181 ? -39.790 -13.128 50.084 1.00 98.19 181 GLU A O 1
ATOM 1454 N N . ARG A 1 182 ? -37.610 -13.547 49.784 1.00 98.00 182 ARG A N 1
ATOM 1455 C CA . ARG A 1 182 ? -37.398 -14.049 51.153 1.00 98.00 182 ARG A CA 1
ATOM 1456 C C . ARG A 1 182 ? -37.512 -12.946 52.198 1.00 98.00 182 ARG A C 1
ATOM 1458 O O . ARG A 1 182 ? -38.065 -13.197 53.272 1.00 98.00 182 ARG A O 1
ATOM 1465 N N . ALA A 1 183 ? -36.966 -11.767 51.915 1.00 97.81 183 ALA A N 1
ATOM 1466 C CA . ALA A 1 183 ? -37.049 -10.619 52.806 1.00 97.81 183 ALA A CA 1
ATOM 1467 C C . ALA A 1 183 ? -38.508 -10.175 52.975 1.00 97.81 183 ALA A C 1
ATOM 1469 O O . ALA A 1 183 ? -38.961 -10.046 54.110 1.00 97.81 183 ALA A O 1
ATOM 1470 N N . GLU A 1 184 ? -39.271 -10.065 51.885 1.00 98.00 184 GLU A N 1
ATOM 1471 C CA . GLU A 1 184 ? -40.699 -9.729 51.920 1.00 98.00 184 GLU A CA 1
ATOM 1472 C C . GLU A 1 184 ? -41.512 -10.732 52.749 1.00 98.00 184 GLU A C 1
ATOM 1474 O O . GLU A 1 184 ? -42.332 -10.340 53.586 1.00 98.00 184 GLU A O 1
ATOM 1479 N N . LEU A 1 185 ? -41.256 -12.035 52.576 1.00 98.06 185 LEU A N 1
ATOM 1480 C CA . LEU A 1 185 ? -41.904 -13.072 53.380 1.00 98.06 185 LEU A CA 1
ATOM 1481 C C . LEU A 1 185 ? -41.578 -12.912 54.873 1.00 98.06 185 LEU A C 1
ATOM 1483 O O . LEU A 1 185 ? -42.475 -12.991 55.716 1.00 98.06 185 LEU A O 1
ATOM 1487 N N . SER A 1 186 ? -40.303 -12.683 55.199 1.00 97.38 186 SER A N 1
ATOM 1488 C CA . SER A 1 186 ? -39.849 -12.481 56.577 1.00 97.38 186 SER A CA 1
ATOM 1489 C C . SER A 1 186 ? -40.461 -11.221 57.194 1.00 97.38 186 SER A C 1
ATOM 1491 O O . SER A 1 186 ? -40.909 -11.258 58.338 1.00 97.38 186 SER A O 1
ATOM 1493 N N . GLU A 1 187 ? -40.532 -10.114 56.455 1.00 97.88 187 GLU A N 1
ATOM 1494 C CA . GLU A 1 187 ? -41.205 -8.893 56.907 1.00 97.88 187 GLU A CA 1
ATOM 1495 C C . GLU A 1 187 ? -42.696 -9.130 57.163 1.00 97.88 187 GLU A C 1
ATOM 1497 O O . GLU A 1 187 ? -43.239 -8.651 58.161 1.00 97.88 187 GLU A O 1
ATOM 1502 N N . GLY A 1 188 ? -43.363 -9.909 56.307 1.00 98.06 188 GLY A N 1
ATOM 1503 C CA . GLY A 1 188 ? -44.753 -10.313 56.509 1.00 98.06 188 GLY A CA 1
ATOM 1504 C C . GLY A 1 188 ? -44.954 -11.087 57.815 1.00 98.06 188 GLY A C 1
ATOM 1505 O O . GLY A 1 188 ? -45.890 -10.800 58.565 1.00 98.06 188 GLY A O 1
ATOM 1506 N N . GLN A 1 189 ? -44.053 -12.022 58.125 1.00 97.88 189 GLN A N 1
ATOM 1507 C CA . GLN A 1 189 ? -44.076 -12.777 59.383 1.00 97.88 189 GLN A CA 1
ATOM 1508 C C . GLN A 1 189 ? -43.842 -11.876 60.599 1.00 97.88 189 GLN A C 1
ATOM 1510 O O . GLN A 1 189 ? -44.562 -11.998 61.590 1.00 97.88 189 GLN A O 1
ATOM 1515 N N . VAL A 1 190 ? -42.884 -10.947 60.520 1.00 98.00 190 VAL A N 1
ATOM 1516 C CA . VAL A 1 190 ? -42.628 -9.974 61.593 1.00 98.00 190 VAL A CA 1
ATOM 1517 C C . VAL A 1 190 ? -43.875 -9.135 61.860 1.00 98.00 190 VAL A C 1
ATOM 1519 O O . VAL A 1 190 ? -44.320 -9.083 63.002 1.00 98.00 190 VAL A O 1
ATOM 1522 N N . ARG A 1 191 ? -44.516 -8.578 60.822 1.00 97.75 191 ARG A N 1
ATOM 1523 C CA . ARG A 1 191 ? -45.756 -7.792 60.982 1.00 97.75 191 ARG A CA 1
ATOM 1524 C C . ARG A 1 191 ? -46.885 -8.600 61.627 1.00 97.75 191 ARG A C 1
ATOM 1526 O O . ARG A 1 191 ? -47.629 -8.074 62.452 1.00 97.75 191 ARG A O 1
ATOM 1533 N N . GLN A 1 192 ? -47.028 -9.880 61.271 1.00 97.56 192 GLN A N 1
ATOM 1534 C CA . GLN A 1 192 ? -48.022 -10.763 61.892 1.00 97.56 192 GLN A CA 1
ATOM 1535 C C . GLN A 1 192 ? -47.732 -10.999 63.378 1.00 97.56 192 GLN A C 1
ATOM 1537 O O . GLN A 1 192 ? -48.647 -10.920 64.198 1.00 97.56 192 GLN A O 1
ATOM 1542 N N . LEU A 1 193 ? -46.472 -11.271 63.729 1.00 97.06 193 LEU A N 1
ATOM 1543 C CA . LEU A 1 193 ? -46.049 -11.466 65.117 1.00 97.06 193 LEU A CA 1
ATOM 1544 C C . LEU A 1 193 ? -46.198 -10.181 65.942 1.00 97.06 193 LEU A C 1
ATOM 1546 O O . LEU A 1 193 ? -46.646 -10.247 67.084 1.00 97.06 193 LEU A O 1
ATOM 1550 N N . GLU A 1 194 ? -45.885 -9.019 65.368 1.00 97.25 194 GLU A N 1
ATOM 1551 C CA . GLU A 1 194 ? -46.088 -7.715 66.006 1.00 97.25 194 GLU A CA 1
ATOM 1552 C C . GLU A 1 194 ? -47.567 -7.462 66.326 1.00 97.25 194 GLU A C 1
ATOM 1554 O O . GLU A 1 194 ? -47.888 -7.053 67.445 1.00 97.25 194 GLU A O 1
ATOM 1559 N N . GLU A 1 195 ? -48.490 -7.764 65.403 1.00 97.44 195 GLU A N 1
ATOM 1560 C CA . GLU A 1 195 ? -49.925 -7.607 65.678 1.00 97.44 195 GLU A CA 1
ATOM 1561 C C . GLU A 1 195 ? -50.423 -8.619 66.720 1.00 97.44 195 GLU A C 1
ATOM 1563 O O . GLU A 1 195 ? -51.197 -8.257 67.608 1.00 97.44 195 GLU A O 1
ATOM 1568 N N . GLN A 1 196 ? -49.945 -9.868 66.687 1.00 97.25 196 GLN A N 1
ATOM 1569 C CA . GLN A 1 196 ? -50.255 -10.850 67.734 1.00 97.25 196 GLN A CA 1
ATOM 1570 C C . GLN A 1 196 ? -49.771 -10.386 69.111 1.00 97.25 196 GLN A C 1
ATOM 1572 O O . GLN A 1 196 ? -50.519 -10.478 70.087 1.00 97.25 196 GLN A O 1
ATOM 1577 N N . LEU A 1 197 ? -48.553 -9.843 69.193 1.00 97.06 197 LEU A N 1
ATOM 1578 C CA . LEU A 1 197 ? -48.004 -9.285 70.427 1.00 97.06 197 LEU A CA 1
ATOM 1579 C C . LEU A 1 197 ? -48.864 -8.117 70.929 1.00 97.06 197 LEU A C 1
ATOM 1581 O O . LEU A 1 197 ? -49.164 -8.045 72.119 1.00 97.06 197 LEU A O 1
ATOM 1585 N N . ARG A 1 198 ? -49.318 -7.239 70.025 1.00 97.94 198 ARG A N 1
ATOM 1586 C CA . ARG A 1 198 ? -50.203 -6.113 70.353 1.00 97.94 198 ARG A CA 1
ATOM 1587 C C . ARG A 1 198 ? -51.538 -6.582 70.931 1.00 97.94 198 ARG A C 1
ATOM 1589 O O . ARG A 1 198 ? -51.993 -6.039 71.938 1.00 97.94 198 ARG A O 1
ATOM 1596 N N . ILE A 1 199 ? -52.157 -7.595 70.326 1.00 97.50 199 ILE A N 1
ATOM 1597 C CA . ILE A 1 199 ? -53.408 -8.196 70.818 1.00 97.50 199 ILE A CA 1
ATOM 1598 C C . ILE A 1 199 ? -53.185 -8.867 72.181 1.00 97.50 199 ILE A C 1
ATOM 1600 O O . ILE A 1 199 ? -54.013 -8.732 73.086 1.00 97.50 199 ILE A O 1
ATOM 1604 N N . MET A 1 200 ? -52.062 -9.567 72.355 1.00 97.12 200 MET A N 1
ATOM 1605 C CA . MET A 1 200 ? -51.716 -10.222 73.616 1.00 97.12 200 MET A CA 1
ATOM 1606 C C . MET A 1 200 ? -51.484 -9.203 74.737 1.00 97.12 200 MET A C 1
ATOM 1608 O O . MET A 1 200 ? -52.001 -9.396 75.834 1.00 97.12 200 MET A O 1
ATOM 1612 N N . ASP A 1 201 ? -50.801 -8.090 74.459 1.00 97.12 201 ASP A N 1
ATOM 1613 C CA . ASP A 1 201 ? -50.621 -6.977 75.401 1.00 97.12 201 ASP A CA 1
ATOM 1614 C C . ASP A 1 201 ? -51.967 -6.349 75.807 1.00 97.12 201 ASP A C 1
ATOM 1616 O O . ASP A 1 201 ? -52.226 -6.126 76.991 1.00 97.12 201 ASP A O 1
ATOM 1620 N N . GLN A 1 202 ? -52.877 -6.136 74.849 1.00 96.94 202 GLN A N 1
ATOM 1621 C CA . GLN A 1 202 ? -54.237 -5.667 75.143 1.00 96.94 202 GLN A CA 1
ATOM 1622 C C . GLN A 1 202 ? -55.019 -6.659 76.014 1.00 96.94 202 GLN A C 1
ATOM 1624 O O . GLN A 1 202 ? -55.694 -6.254 76.962 1.00 96.94 202 GLN A O 1
ATOM 1629 N N . THR A 1 203 ? -54.906 -7.955 75.722 1.00 97.31 203 THR A N 1
ATOM 1630 C CA . THR A 1 203 ? -55.567 -9.018 76.490 1.00 97.31 203 THR A CA 1
ATOM 1631 C C . THR A 1 203 ? -55.009 -9.098 77.909 1.00 97.31 203 THR A C 1
ATOM 1633 O O . THR A 1 203 ? -55.775 -9.181 78.867 1.00 97.31 203 THR A O 1
ATOM 1636 N N . LEU A 1 204 ? -53.686 -9.002 78.066 1.00 96.56 204 LEU A N 1
ATOM 1637 C CA . LEU A 1 204 ? -53.022 -8.986 79.366 1.00 96.56 204 LEU A CA 1
ATOM 1638 C C . LEU A 1 204 ? -53.474 -7.785 80.202 1.00 96.56 204 LEU A C 1
ATOM 1640 O O . LEU A 1 204 ? -53.844 -7.961 81.358 1.00 96.56 204 LEU A O 1
ATOM 1644 N N . LYS A 1 205 ? -53.533 -6.583 79.615 1.00 96.94 205 LYS A N 1
ATOM 1645 C CA . LYS A 1 205 ? -54.062 -5.386 80.294 1.00 96.94 205 LYS A CA 1
ATOM 1646 C C . LYS A 1 205 ? -55.495 -5.586 80.787 1.00 96.94 205 LYS A C 1
ATOM 1648 O O . LYS A 1 205 ? -55.816 -5.192 81.906 1.00 96.94 205 LYS A O 1
ATOM 1653 N N . ALA A 1 206 ? -56.352 -6.211 79.978 1.00 96.12 206 ALA A N 1
ATOM 1654 C CA . ALA A 1 206 ? -57.722 -6.520 80.378 1.00 96.12 206 ALA A CA 1
ATOM 1655 C C . ALA A 1 206 ? -57.780 -7.542 81.529 1.00 96.12 206 ALA A C 1
ATOM 1657 O O . ALA A 1 206 ? -58.586 -7.374 82.446 1.00 96.12 206 ALA A O 1
ATOM 1658 N N . LEU A 1 207 ? -56.919 -8.565 81.508 1.00 95.56 207 LEU A N 1
ATOM 1659 C CA . LEU A 1 207 ? -56.811 -9.559 82.580 1.00 95.56 207 LEU A CA 1
ATOM 1660 C C . LEU A 1 207 ? -56.303 -8.944 83.886 1.00 95.56 207 LEU A C 1
ATOM 1662 O O . LEU A 1 207 ? -56.909 -9.190 84.922 1.00 95.56 207 LEU A O 1
ATOM 1666 N N . VAL A 1 208 ? -55.273 -8.096 83.838 1.00 95.50 208 VAL A N 1
ATOM 1667 C CA . VAL A 1 208 ? -54.766 -7.372 85.018 1.00 95.50 208 VAL A CA 1
ATOM 1668 C C . VAL A 1 208 ? -55.867 -6.501 85.626 1.00 95.50 208 VAL A C 1
ATOM 1670 O O . VAL A 1 208 ? -56.120 -6.569 86.824 1.00 95.50 208 VAL A O 1
ATOM 1673 N N . ALA A 1 209 ? -56.610 -5.754 84.803 1.00 95.69 209 ALA A N 1
ATOM 1674 C CA . ALA A 1 209 ? -57.737 -4.957 85.290 1.00 95.69 209 ALA A CA 1
ATOM 1675 C C . ALA A 1 209 ? -58.870 -5.820 85.888 1.00 95.69 209 ALA A C 1
ATOM 1677 O O . ALA A 1 209 ? -59.585 -5.381 86.792 1.00 95.69 209 ALA A O 1
ATOM 1678 N N . ALA A 1 210 ? -59.078 -7.039 85.381 1.00 94.62 210 ALA A N 1
ATOM 1679 C CA . ALA A 1 210 ? -60.030 -7.987 85.956 1.00 94.62 210 ALA A CA 1
ATOM 1680 C C . ALA A 1 210 ? -59.528 -8.556 87.294 1.00 94.62 210 ALA A C 1
ATOM 1682 O O . ALA A 1 210 ? -60.308 -8.651 88.240 1.00 94.62 210 ALA A O 1
ATOM 1683 N N . GLU A 1 211 ? -58.239 -8.878 87.393 1.00 94.69 211 GLU A N 1
ATOM 1684 C CA . GLU A 1 211 ? -57.587 -9.338 88.620 1.00 94.69 211 GLU A CA 1
ATOM 1685 C C . GLU A 1 211 ? -57.663 -8.275 89.725 1.00 94.69 211 GLU A C 1
ATOM 1687 O O . GLU A 1 211 ? -58.107 -8.580 90.831 1.00 94.69 211 GLU A O 1
ATOM 1692 N N . GLU A 1 212 ? -57.368 -7.008 89.414 1.00 94.44 212 GLU A N 1
ATOM 1693 C CA . GLU A 1 212 ? -57.521 -5.881 90.347 1.00 94.44 212 GLU A CA 1
ATOM 1694 C C . GLU A 1 212 ? -58.960 -5.750 90.873 1.00 94.44 212 GLU A C 1
ATOM 1696 O O . GLU A 1 212 ? -59.174 -5.519 92.067 1.00 94.44 212 GLU A O 1
ATOM 1701 N N . LYS A 1 213 ? -59.970 -5.945 90.010 1.00 94.25 213 LYS A N 1
ATOM 1702 C CA . LYS A 1 213 ? -61.384 -5.945 90.424 1.00 94.25 213 LYS A CA 1
ATOM 1703 C C . LYS A 1 213 ? -61.711 -7.098 91.366 1.00 94.25 213 LYS A C 1
ATOM 1705 O O . LYS A 1 213 ? -62.444 -6.886 92.329 1.00 94.25 213 LYS A O 1
ATOM 1710 N N . VAL A 1 214 ? -61.194 -8.299 91.100 1.00 92.88 214 VAL A N 1
ATOM 1711 C CA . VAL A 1 214 ? -61.372 -9.461 91.987 1.00 92.88 214 VAL A CA 1
ATOM 1712 C C . VAL A 1 214 ? -60.715 -9.198 93.340 1.00 92.88 214 VAL A C 1
ATOM 1714 O O . VAL A 1 214 ? -61.328 -9.460 94.372 1.00 92.88 214 VAL A O 1
ATOM 1717 N N . LEU A 1 215 ? -59.514 -8.617 93.351 1.00 93.75 215 LEU A N 1
ATOM 1718 C CA . LEU A 1 215 ? -58.807 -8.261 94.579 1.00 93.75 215 LEU A CA 1
ATOM 1719 C C . LEU A 1 215 ? -59.587 -7.217 95.393 1.00 93.75 215 LEU A C 1
ATOM 1721 O O . LEU A 1 215 ? -59.788 -7.402 96.592 1.00 93.75 215 LEU A O 1
ATOM 1725 N N . MET A 1 216 ? -60.114 -6.172 94.741 1.00 93.12 216 MET A N 1
ATOM 1726 C CA . MET A 1 216 ? -61.009 -5.203 95.388 1.00 93.12 216 MET A CA 1
ATOM 1727 C C . MET A 1 216 ? -62.277 -5.859 95.939 1.00 93.12 216 MET A C 1
ATOM 1729 O O . MET A 1 216 ? -62.685 -5.549 97.058 1.00 93.12 216 MET A O 1
ATOM 1733 N N . ALA A 1 217 ? -62.896 -6.769 95.184 1.00 92.31 217 ALA A N 1
ATOM 1734 C CA . ALA A 1 217 ? -64.067 -7.503 95.651 1.00 92.31 217 ALA A CA 1
ATOM 1735 C C . ALA A 1 217 ? -63.736 -8.345 96.892 1.00 92.31 217 ALA A C 1
ATOM 1737 O O . ALA A 1 217 ? -64.506 -8.343 97.845 1.00 92.31 217 ALA A O 1
ATOM 1738 N N . HIS A 1 218 ? -62.569 -8.993 96.925 1.00 90.25 218 HIS A N 1
ATOM 1739 C CA . HIS A 1 218 ? -62.116 -9.773 98.074 1.00 90.25 218 HIS A CA 1
ATOM 1740 C C . HIS A 1 218 ? -61.882 -8.901 99.318 1.00 90.25 218 HIS A C 1
ATOM 1742 O O . HIS A 1 218 ? -62.278 -9.286 100.417 1.00 90.25 218 HIS A O 1
ATOM 1748 N N . VAL A 1 219 ? -61.277 -7.716 99.163 1.00 93.94 219 VAL A N 1
ATOM 1749 C CA . VAL A 1 219 ? -61.136 -6.741 100.263 1.00 93.94 219 VAL A CA 1
ATOM 1750 C C . VAL A 1 219 ? -62.512 -6.304 100.763 1.00 93.94 219 VAL A C 1
ATOM 1752 O O . VAL A 1 219 ? -62.759 -6.310 101.966 1.00 93.94 219 VAL A O 1
ATOM 1755 N N . LYS A 1 220 ? -63.443 -6.010 99.848 1.00 93.56 220 LYS A N 1
ATOM 1756 C CA . LYS A 1 220 ? -64.811 -5.627 100.210 1.00 93.56 220 LYS A CA 1
ATOM 1757 C C . LYS A 1 220 ? -65.555 -6.745 100.942 1.00 93.56 220 LYS A C 1
ATOM 1759 O O . LYS A 1 220 ? -66.263 -6.468 101.903 1.00 93.56 220 LYS A O 1
ATOM 1764 N N . CYS A 1 221 ? -65.393 -7.997 100.517 1.00 90.94 221 CYS A N 1
ATOM 1765 C CA . CYS A 1 221 ? -65.943 -9.152 101.223 1.00 90.94 221 CYS A CA 1
ATOM 1766 C C . CYS A 1 221 ? -65.382 -9.258 102.645 1.00 90.94 221 CYS A C 1
ATOM 1768 O O . CYS A 1 221 ? -66.166 -9.456 103.564 1.00 90.94 221 CYS A O 1
ATOM 1770 N N . ALA A 1 222 ? -64.075 -9.058 102.843 1.00 91.81 222 ALA A N 1
ATOM 1771 C CA . ALA A 1 222 ? -63.469 -9.084 104.176 1.00 91.81 222 ALA A CA 1
ATOM 1772 C C . ALA A 1 222 ? -64.025 -7.979 105.099 1.00 91.81 222 ALA A C 1
ATOM 1774 O O . ALA A 1 222 ? -64.339 -8.253 106.256 1.00 91.81 222 ALA A O 1
ATOM 1775 N N . GLU A 1 223 ? -64.219 -6.756 104.585 1.00 92.12 223 GLU A N 1
ATOM 1776 C CA . GLU A 1 223 ? -64.888 -5.672 105.328 1.00 92.12 223 GLU A CA 1
ATOM 1777 C C . GLU A 1 223 ? -66.320 -6.062 105.727 1.00 92.12 223 GLU A C 1
ATOM 1779 O O . GLU A 1 223 ? -66.715 -5.914 106.883 1.00 92.12 223 GLU A O 1
ATOM 1784 N N . LEU A 1 224 ? -67.096 -6.606 104.781 1.00 90.44 224 LEU A N 1
ATOM 1785 C CA . LEU A 1 224 ? -68.470 -7.049 105.030 1.00 90.44 224 LEU A CA 1
ATOM 1786 C C . LEU A 1 224 ? -68.532 -8.219 106.025 1.00 90.44 224 LEU A C 1
ATOM 1788 O O . LEU A 1 224 ? -69.459 -8.288 106.829 1.00 90.44 224 LEU A O 1
ATOM 1792 N N . GLU A 1 225 ? -67.560 -9.133 106.003 1.00 91.62 225 GLU A N 1
ATOM 1793 C CA . GLU A 1 225 ? -67.438 -10.216 106.984 1.00 91.62 225 GLU A CA 1
ATOM 1794 C C . GLU A 1 225 ? -67.153 -9.678 108.395 1.00 91.62 225 GLU A C 1
ATOM 1796 O O . GLU A 1 225 ? -67.723 -10.172 109.373 1.00 91.62 225 GLU A O 1
ATOM 1801 N N . GLU A 1 226 ? -66.312 -8.648 108.523 1.00 91.56 226 GLU A N 1
ATOM 1802 C CA . GLU A 1 226 ? -66.025 -7.994 109.804 1.00 91.56 226 GLU A CA 1
ATOM 1803 C C . GLU A 1 226 ? -67.240 -7.221 110.344 1.00 91.56 226 GLU A C 1
ATOM 1805 O O . GLU A 1 226 ? -67.583 -7.339 111.530 1.00 91.56 226 GLU A O 1
ATOM 1810 N N . GLU A 1 227 ? -67.951 -6.495 109.477 1.00 91.25 227 GLU A N 1
ATOM 1811 C CA . GLU A 1 227 ? -69.227 -5.855 109.810 1.00 91.25 227 GLU A CA 1
ATOM 1812 C C . GLU A 1 227 ? -70.258 -6.895 110.265 1.00 91.25 227 GLU A C 1
ATOM 1814 O O . GLU A 1 227 ? -70.855 -6.749 111.336 1.00 91.25 227 GLU A O 1
ATOM 1819 N N . LEU A 1 228 ? -70.418 -7.990 109.513 1.00 90.81 228 LEU A N 1
ATOM 1820 C CA . LEU A 1 228 ? -71.332 -9.079 109.854 1.00 90.81 228 LEU A CA 1
ATOM 1821 C C . LEU A 1 228 ? -70.983 -9.695 111.212 1.00 90.81 228 LEU A C 1
ATOM 1823 O O . LEU A 1 228 ? -71.876 -9.938 112.026 1.00 90.81 228 LEU A O 1
ATOM 1827 N N . LYS A 1 229 ? -69.695 -9.916 111.497 1.00 92.56 229 LYS A N 1
ATOM 1828 C CA . LYS A 1 229 ? -69.222 -10.418 112.795 1.00 92.56 229 LYS A CA 1
ATOM 1829 C C . LYS A 1 229 ? -69.567 -9.454 113.929 1.00 92.56 229 LYS A C 1
ATOM 1831 O O . LYS A 1 229 ? -70.029 -9.892 114.983 1.00 92.56 229 LYS A O 1
ATOM 1836 N N . THR A 1 230 ? -69.387 -8.155 113.711 1.00 92.50 230 THR A N 1
ATOM 1837 C CA . THR A 1 230 ? -69.727 -7.107 114.684 1.00 92.50 230 THR A CA 1
ATOM 1838 C C . THR A 1 230 ? -71.229 -7.075 114.961 1.00 92.50 230 THR A C 1
ATOM 1840 O O . THR A 1 230 ? -71.644 -7.127 116.120 1.00 92.50 230 THR A O 1
ATOM 1843 N N . VAL A 1 231 ? -72.053 -7.071 113.910 1.00 89.88 231 VAL A N 1
ATOM 1844 C CA . VAL A 1 231 ? -73.520 -7.117 114.018 1.00 89.88 231 VAL A CA 1
ATOM 1845 C C . VAL A 1 231 ? -73.976 -8.397 114.720 1.00 89.88 231 VAL A C 1
ATOM 1847 O O . VAL A 1 231 ? -74.817 -8.332 115.612 1.00 89.88 231 VAL A O 1
ATOM 1850 N N . THR A 1 232 ? -73.378 -9.544 114.396 1.00 90.44 232 THR A N 1
ATOM 1851 C CA . THR A 1 232 ? -73.683 -10.835 115.037 1.00 90.44 232 THR A CA 1
ATOM 1852 C C . THR A 1 232 ? -73.334 -10.826 116.527 1.00 90.44 232 THR A C 1
ATOM 1854 O O . THR A 1 232 ? -74.107 -11.317 117.349 1.00 90.44 232 THR A O 1
ATOM 1857 N N . ASN A 1 233 ? -72.187 -10.255 116.907 1.00 91.62 233 ASN A N 1
ATOM 1858 C CA . ASN A 1 233 ? -71.804 -10.115 118.314 1.00 91.62 233 ASN A CA 1
ATOM 1859 C C . ASN A 1 233 ? -72.763 -9.187 119.072 1.00 91.62 233 ASN A C 1
ATOM 1861 O O . ASN A 1 233 ? -73.175 -9.511 120.188 1.00 91.62 233 ASN A O 1
ATOM 1865 N N . ASN A 1 234 ? -73.159 -8.069 118.458 1.00 92.19 234 ASN A N 1
ATOM 1866 C CA . ASN A 1 234 ? -74.152 -7.160 119.028 1.00 92.19 234 ASN A CA 1
ATOM 1867 C C . ASN A 1 234 ? -75.512 -7.843 119.194 1.00 92.19 234 ASN A C 1
ATOM 1869 O O . ASN A 1 234 ? -76.130 -7.698 120.247 1.00 92.19 234 ASN A O 1
ATOM 1873 N N . LEU A 1 235 ? -75.953 -8.619 118.199 1.00 90.25 235 LEU A N 1
ATOM 1874 C CA . LEU A 1 235 ? -77.191 -9.391 118.272 1.00 90.25 235 LEU A CA 1
ATOM 1875 C C . LEU A 1 235 ? -77.159 -10.357 119.461 1.00 90.25 235 LEU A C 1
ATOM 1877 O O . LEU A 1 235 ? -78.045 -10.286 120.302 1.00 90.25 235 LEU A O 1
ATOM 1881 N N . LYS A 1 236 ? -76.093 -11.155 119.618 1.00 91.50 236 LYS A N 1
ATOM 1882 C CA . LYS A 1 236 ? -75.926 -12.060 120.773 1.00 91.50 236 LYS A CA 1
ATOM 1883 C C . LYS A 1 236 ? -75.945 -11.330 122.118 1.00 91.50 236 LYS A C 1
ATOM 1885 O O . LYS A 1 236 ? -76.519 -11.814 123.094 1.00 91.50 236 LYS A O 1
ATOM 1890 N N . SER A 1 237 ? -75.307 -10.161 122.202 1.00 90.31 237 SER A N 1
ATOM 1891 C CA . SER A 1 237 ? -75.351 -9.338 123.417 1.00 90.31 237 SER A CA 1
ATOM 1892 C C . SER A 1 237 ? -76.760 -8.809 123.710 1.00 90.31 237 SER A C 1
ATOM 1894 O O . SER A 1 237 ? -77.138 -8.700 124.876 1.00 90.31 237 SER A O 1
ATOM 1896 N N . LEU A 1 238 ? -77.532 -8.456 122.681 1.00 88.56 238 LEU A N 1
ATOM 1897 C CA . LEU A 1 238 ? -78.923 -8.035 122.833 1.00 88.56 238 LEU A CA 1
ATOM 1898 C C . LEU A 1 238 ? -79.834 -9.209 123.201 1.00 88.56 238 LEU A C 1
ATOM 1900 O O . LEU A 1 238 ? -80.686 -9.029 124.064 1.00 88.56 238 LEU A O 1
ATOM 1904 N N . GLU A 1 239 ? -79.623 -10.389 122.617 1.00 88.38 239 GLU A N 1
ATOM 1905 C CA . GLU A 1 239 ? -80.330 -11.634 122.945 1.00 88.38 239 GLU A CA 1
ATOM 1906 C C . GLU A 1 239 ? -80.107 -12.016 124.410 1.00 88.38 239 GLU A C 1
ATOM 1908 O O . GLU A 1 239 ? -81.063 -12.123 125.165 1.00 88.38 239 GLU A O 1
ATOM 1913 N N . THR A 1 240 ? -78.854 -12.102 124.865 1.00 89.44 240 THR A N 1
ATOM 1914 C CA . THR A 1 240 ? -78.543 -12.362 126.286 1.00 89.44 240 THR A CA 1
ATOM 1915 C C . THR A 1 240 ? -79.139 -11.316 127.230 1.00 89.44 240 THR A C 1
ATOM 1917 O O . THR A 1 240 ? -79.603 -11.651 128.322 1.00 89.44 240 THR A O 1
ATOM 1920 N N . ARG A 1 241 ? -79.170 -10.038 126.826 1.00 89.50 241 ARG A N 1
ATOM 1921 C CA . ARG A 1 241 ? -79.838 -8.983 127.599 1.00 89.50 241 ARG A CA 1
ATOM 1922 C C . ARG A 1 241 ? -81.356 -9.175 127.629 1.00 89.50 241 ARG A C 1
ATOM 1924 O O . ARG A 1 241 ? -81.961 -8.944 128.674 1.00 89.50 241 ARG A O 1
ATOM 1931 N N . ALA A 1 242 ? -81.956 -9.580 126.513 1.00 87.44 242 ALA A N 1
ATOM 1932 C CA . ALA A 1 242 ? -83.377 -9.889 126.417 1.00 87.44 242 ALA A CA 1
ATOM 1933 C C . ALA A 1 242 ? -83.736 -11.101 127.289 1.00 87.44 242 ALA A C 1
ATOM 1935 O O . ALA A 1 242 ? -84.627 -10.979 128.117 1.00 87.44 242 ALA A O 1
ATOM 1936 N N . GLU A 1 243 ? -82.976 -12.198 127.228 1.00 86.56 243 GLU A N 1
ATOM 1937 C CA . GLU A 1 243 ? -83.147 -13.368 128.104 1.00 86.56 243 GLU A CA 1
ATOM 1938 C C . GLU A 1 243 ? -83.049 -12.994 129.594 1.00 86.56 243 GLU A C 1
ATOM 1940 O O . GLU A 1 243 ? -83.810 -13.483 130.432 1.00 86.56 243 GLU A O 1
ATOM 1945 N N . PHE A 1 244 ? -82.109 -12.113 129.957 1.00 87.62 244 PHE A N 1
ATOM 1946 C CA . PHE A 1 244 ? -81.990 -11.622 131.330 1.00 87.62 244 PHE A CA 1
ATOM 1947 C C . PHE A 1 244 ? -83.206 -10.787 131.751 1.00 87.62 244 PHE A C 1
ATOM 1949 O O . PHE A 1 244 ? -83.691 -10.921 132.881 1.00 87.62 244 PHE A O 1
ATOM 1956 N N . ALA A 1 245 ? -83.704 -9.934 130.852 1.00 85.44 245 ALA A N 1
ATOM 1957 C CA . ALA A 1 245 ? -84.922 -9.170 131.075 1.00 85.44 245 ALA A CA 1
ATOM 1958 C C . ALA A 1 245 ? -86.131 -10.105 131.230 1.00 85.44 245 ALA A C 1
ATOM 1960 O O . ALA A 1 245 ? -86.864 -9.963 132.203 1.00 85.44 245 ALA A O 1
ATOM 1961 N N . GLU A 1 246 ? -86.280 -11.114 130.368 1.00 85.94 246 GLU A N 1
ATOM 1962 C CA . GLU A 1 246 ? -87.339 -12.126 130.453 1.00 85.94 246 GLU A CA 1
ATOM 1963 C C . GLU A 1 246 ? -87.304 -12.870 131.788 1.00 85.94 246 GLU A C 1
ATOM 1965 O O . GLU A 1 246 ? -88.313 -12.906 132.484 1.00 85.94 246 GLU A O 1
ATOM 1970 N N . ARG A 1 247 ? -86.139 -13.372 132.222 1.00 85.38 247 ARG A N 1
ATOM 1971 C CA . ARG A 1 247 ? -85.990 -14.008 133.547 1.00 85.38 247 ARG A CA 1
ATOM 1972 C C . ARG A 1 247 ? -86.343 -13.075 134.702 1.00 85.38 247 ARG A C 1
ATOM 1974 O O . ARG A 1 247 ? -86.837 -13.529 135.735 1.00 85.38 247 ARG A O 1
ATOM 1981 N N . SER A 1 248 ? -86.026 -11.788 134.568 1.00 86.62 248 SER A N 1
ATOM 1982 C CA . SER A 1 248 ? -86.376 -10.784 135.575 1.00 86.62 248 SER A CA 1
ATOM 1983 C C . SER A 1 248 ? -87.886 -10.572 135.626 1.00 86.62 248 SER A C 1
ATOM 1985 O O . SER A 1 248 ? -88.440 -10.513 136.720 1.00 86.62 248 SER A O 1
ATOM 1987 N N . VAL A 1 249 ? -88.549 -10.540 134.466 1.00 86.75 249 VAL A N 1
ATOM 1988 C CA . VAL A 1 249 ? -90.013 -10.511 134.365 1.00 86.75 249 VAL A CA 1
ATOM 1989 C C . VAL A 1 249 ? -90.612 -11.749 135.029 1.00 86.75 249 VAL A C 1
ATOM 1991 O O . VAL A 1 249 ? -91.419 -11.584 135.931 1.00 86.75 249 VAL A O 1
ATOM 1994 N N . THR A 1 250 ? -90.135 -12.962 134.724 1.00 83.56 250 THR A N 1
ATOM 1995 C CA . THR A 1 250 ? -90.672 -14.198 135.337 1.00 83.56 250 THR A CA 1
ATOM 1996 C C . THR A 1 250 ? -90.512 -14.219 136.861 1.00 83.56 250 THR A C 1
ATOM 1998 O O . THR A 1 250 ? -91.363 -14.733 137.582 1.00 83.56 250 THR A O 1
ATOM 2001 N N . LYS A 1 251 ? -89.406 -13.667 137.385 1.00 85.69 251 LYS A N 1
ATOM 2002 C CA . LYS A 1 251 ? -89.214 -13.507 138.836 1.00 85.69 251 LYS A CA 1
ATOM 2003 C C . LYS A 1 251 ? -90.206 -12.523 139.444 1.00 85.69 251 LYS A C 1
ATOM 2005 O O . LYS A 1 251 ? -90.728 -12.803 140.517 1.00 85.69 251 LYS A O 1
ATOM 2010 N N . LEU A 1 252 ? -90.415 -11.379 138.793 1.00 82.31 252 LEU A N 1
ATOM 2011 C CA . LEU A 1 252 ? -91.373 -10.374 139.245 1.00 82.31 252 LEU A CA 1
ATOM 2012 C C . LEU A 1 252 ? -92.802 -10.920 139.196 1.00 82.31 252 LEU A C 1
ATOM 2014 O O . LEU A 1 252 ? -93.522 -10.733 140.165 1.00 82.31 252 LEU A O 1
ATOM 2018 N N . GLU A 1 253 ? -93.175 -11.641 138.137 1.00 82.31 253 GLU A N 1
ATOM 2019 C CA . GLU A 1 253 ? -94.461 -12.346 138.023 1.00 82.31 253 GLU A CA 1
ATOM 2020 C C . GLU A 1 253 ? -94.653 -13.335 139.171 1.00 82.31 253 GLU A C 1
ATOM 2022 O O . GLU A 1 253 ? -95.654 -13.264 139.869 1.00 82.31 253 GLU A O 1
ATOM 2027 N N . LYS A 1 254 ? -93.650 -14.170 139.471 1.00 85.31 254 LYS A N 1
ATOM 2028 C CA . LYS A 1 254 ? -93.730 -15.081 140.620 1.00 85.31 254 LYS A CA 1
ATOM 2029 C C . LYS A 1 254 ? -93.898 -14.342 141.952 1.00 85.31 254 LYS A C 1
ATOM 2031 O O . LYS A 1 254 ? -94.663 -14.774 142.802 1.00 85.31 254 LYS A O 1
ATOM 2036 N N . SER A 1 255 ? -93.182 -13.235 142.154 1.00 81.69 255 SER A N 1
ATOM 2037 C CA . SER A 1 255 ? -93.369 -12.409 143.352 1.00 81.69 255 SER A CA 1
ATOM 2038 C C . SER A 1 255 ? -94.747 -11.750 143.402 1.00 81.69 255 SER A C 1
ATOM 2040 O O . SER A 1 255 ? -95.254 -11.533 144.496 1.00 81.69 255 SER A O 1
ATOM 2042 N N . ILE A 1 256 ? -95.347 -11.425 142.254 1.00 81.62 256 ILE A N 1
ATOM 2043 C CA . ILE A 1 256 ? -96.733 -10.953 142.179 1.00 81.62 256 ILE A CA 1
ATOM 2044 C C . ILE A 1 256 ? -97.677 -12.078 142.607 1.00 81.62 256 ILE A C 1
ATOM 2046 O O . ILE A 1 256 ? -98.472 -11.836 143.507 1.00 81.62 256 ILE A O 1
ATOM 2050 N N . ASP A 1 257 ? -97.539 -13.288 142.057 1.00 82.31 257 ASP A N 1
ATOM 2051 C CA . ASP A 1 257 ? -98.360 -14.447 142.438 1.00 82.31 257 ASP A CA 1
ATOM 2052 C C . ASP A 1 257 ? -98.262 -14.733 143.949 1.00 82.31 257 ASP A C 1
ATOM 2054 O O . ASP A 1 257 ? -99.280 -14.833 144.633 1.00 82.31 257 ASP A O 1
ATOM 2058 N N . ASP A 1 258 ? -97.040 -14.777 144.501 1.00 81.62 258 ASP A N 1
ATOM 2059 C CA . ASP A 1 258 ? -96.804 -15.001 145.935 1.00 81.62 258 ASP A CA 1
ATOM 2060 C C . ASP A 1 258 ? -97.489 -13.910 146.797 1.00 81.62 258 ASP A C 1
ATOM 2062 O O . ASP A 1 258 ? -98.086 -14.209 147.834 1.00 81.62 258 ASP A O 1
ATOM 2066 N N . LEU A 1 259 ? -97.438 -12.640 146.367 1.00 77.94 259 LEU A N 1
ATOM 2067 C CA . LEU A 1 259 ? -98.100 -11.518 147.047 1.00 77.94 259 LEU A CA 1
ATOM 2068 C C . LEU A 1 259 ? -99.629 -11.554 146.896 1.00 77.94 259 LEU A C 1
ATOM 2070 O O . LEU A 1 259 ? -100.340 -11.150 147.820 1.00 77.94 259 LEU A O 1
ATOM 2074 N N . GLU A 1 260 ? -100.150 -12.011 145.757 1.00 79.19 260 GLU A N 1
ATOM 2075 C CA . GLU A 1 260 ? -101.586 -12.194 145.527 1.00 79.19 260 GLU A CA 1
ATOM 2076 C C . GLU A 1 260 ? -102.155 -13.309 146.413 1.00 79.19 260 GLU A C 1
ATOM 2078 O O . GLU A 1 260 ? -103.206 -13.114 147.037 1.00 79.19 260 GLU A O 1
ATOM 2083 N N . ASP A 1 261 ? -101.435 -14.424 146.555 1.00 81.25 261 ASP A N 1
ATOM 2084 C CA . ASP A 1 261 ? -101.775 -15.511 147.478 1.00 81.25 261 ASP A CA 1
ATOM 2085 C C . ASP A 1 261 ? -101.762 -15.033 148.939 1.00 81.25 261 ASP A C 1
ATOM 2087 O O . ASP A 1 261 ? -102.689 -15.309 149.712 1.00 81.25 261 ASP A O 1
ATOM 2091 N N . GLU A 1 262 ? -100.750 -14.252 149.328 1.00 77.38 262 GLU A N 1
ATOM 2092 C CA . GLU A 1 262 ? -100.641 -13.689 150.676 1.00 77.38 262 GLU A CA 1
ATOM 2093 C C . GLU A 1 262 ? -101.773 -12.685 150.966 1.00 77.38 262 GLU A C 1
ATOM 2095 O O . GLU A 1 262 ? -102.378 -12.695 152.047 1.00 77.38 262 GLU A O 1
ATOM 2100 N N . LEU A 1 263 ? -102.137 -11.867 149.971 1.00 77.38 263 LEU A N 1
ATOM 2101 C CA . LEU A 1 263 ? -103.274 -10.949 150.029 1.00 77.38 263 LEU A CA 1
ATOM 2102 C C . LEU A 1 263 ? -104.602 -11.704 150.163 1.00 77.38 263 LEU A C 1
ATOM 2104 O O . LEU A 1 263 ? -105.475 -11.297 150.938 1.00 77.38 263 LEU A O 1
ATOM 2108 N N . TYR A 1 264 ? -104.768 -12.802 149.427 1.00 79.88 264 TYR A N 1
ATOM 2109 C CA . TYR A 1 264 ? -105.956 -13.647 149.505 1.00 79.88 264 TYR A CA 1
ATOM 2110 C C . TYR A 1 264 ? -106.081 -14.309 150.883 1.00 79.88 264 TYR A C 1
ATOM 2112 O O . TYR A 1 264 ? -107.149 -14.261 151.505 1.00 79.88 264 TYR A O 1
ATOM 2120 N N . ALA A 1 265 ? -104.978 -14.837 151.421 1.00 76.88 265 ALA A N 1
ATOM 2121 C CA . ALA A 1 265 ? -104.923 -15.395 152.769 1.00 76.88 265 ALA A CA 1
ATOM 2122 C C . ALA A 1 265 ? -105.269 -14.349 153.847 1.00 76.88 265 ALA A C 1
ATOM 2124 O O . ALA A 1 265 ? -106.018 -14.642 154.785 1.00 76.88 265 ALA A O 1
ATOM 2125 N N . GLN A 1 266 ? -104.782 -13.111 153.703 1.00 74.50 266 GLN A N 1
ATOM 2126 C CA . GLN A 1 266 ? -105.140 -12.008 154.601 1.00 74.50 266 GLN A CA 1
ATOM 2127 C C . GLN A 1 266 ? -106.619 -11.624 154.497 1.00 74.50 266 GLN A C 1
ATOM 2129 O O . GLN A 1 266 ? -107.265 -11.406 155.523 1.00 74.50 266 GLN A O 1
ATOM 2134 N N . LYS A 1 267 ? -107.196 -11.606 153.288 1.00 73.38 267 LYS A N 1
ATOM 2135 C CA . LYS A 1 267 ? -108.639 -11.375 153.099 1.00 73.38 267 LYS A CA 1
ATOM 2136 C C . LYS A 1 267 ? -109.492 -12.447 153.776 1.00 73.38 267 LYS A C 1
ATOM 2138 O O . LYS A 1 267 ? -110.487 -12.103 154.410 1.00 73.38 267 LYS A O 1
ATOM 2143 N N . LEU A 1 268 ? -109.108 -13.722 153.681 1.00 76.12 268 LEU A N 1
ATOM 2144 C CA . LEU A 1 268 ? -109.801 -14.819 154.368 1.00 76.12 268 LEU A CA 1
ATOM 2145 C C . LEU A 1 268 ? -109.729 -14.681 155.893 1.00 76.12 268 LEU A C 1
ATOM 2147 O O . LEU A 1 268 ? -110.751 -14.832 156.558 1.00 76.12 268 LEU A O 1
ATOM 2151 N N . LYS A 1 269 ? -108.560 -14.326 156.446 1.00 76.06 269 LYS A N 1
ATOM 2152 C CA . LYS A 1 269 ? -108.417 -14.023 157.882 1.00 76.06 269 LYS A CA 1
ATOM 2153 C C . LYS A 1 269 ? -109.307 -12.867 158.318 1.00 76.06 269 LYS A C 1
ATOM 2155 O O . LYS A 1 269 ? -109.973 -12.971 159.341 1.00 76.06 269 LYS A O 1
ATOM 2160 N N . TYR A 1 270 ? -109.343 -11.786 157.542 1.00 74.38 270 TYR A N 1
ATOM 2161 C CA . TYR A 1 270 ? -110.183 -10.632 157.854 1.00 74.38 270 TYR A CA 1
ATOM 2162 C C . TYR A 1 270 ? -111.670 -11.000 157.844 1.00 74.38 270 TYR A C 1
ATOM 2164 O O . TYR A 1 270 ? -112.423 -10.564 158.709 1.00 74.38 270 TYR A O 1
ATOM 2172 N N . LYS A 1 271 ? -112.086 -11.851 156.897 1.00 75.62 271 LYS A N 1
ATOM 2173 C CA . LYS A 1 271 ? -113.459 -12.353 156.816 1.00 75.62 271 LYS A CA 1
ATOM 2174 C C . LYS A 1 271 ? -113.824 -13.231 158.017 1.00 75.62 271 LYS A C 1
ATOM 2176 O O . LYS A 1 271 ? -114.872 -13.010 158.606 1.00 75.62 271 LYS A O 1
ATOM 2181 N N . ALA A 1 272 ? -112.944 -14.150 158.417 1.00 71.88 272 ALA A N 1
ATOM 2182 C CA . ALA A 1 272 ? -113.151 -14.988 159.600 1.00 71.88 272 ALA A CA 1
ATOM 2183 C C . ALA A 1 272 ? -113.270 -14.152 160.888 1.00 71.88 272 ALA A C 1
ATOM 2185 O O . ALA A 1 272 ? -114.177 -14.372 161.683 1.00 71.88 272 ALA A O 1
ATOM 2186 N N . ILE A 1 273 ? -112.414 -13.137 161.054 1.00 71.56 273 ILE A N 1
ATOM 2187 C CA . ILE A 1 273 ? -112.484 -12.202 162.191 1.00 71.56 273 ILE A CA 1
ATOM 2188 C C . ILE A 1 273 ? -113.785 -11.390 162.156 1.00 71.56 273 ILE A C 1
ATOM 2190 O O . ILE A 1 273 ? -114.387 -11.154 163.198 1.00 71.56 273 ILE A O 1
ATOM 2194 N N . SER A 1 274 ? -114.237 -10.968 160.971 1.00 67.88 274 SER A N 1
ATOM 2195 C CA . SER A 1 274 ? -115.514 -10.260 160.817 1.00 67.88 274 SER A CA 1
ATOM 2196 C C . SER A 1 274 ? -116.707 -11.144 161.194 1.00 67.88 274 SER A C 1
ATOM 2198 O O . SER A 1 274 ? -117.614 -10.666 161.864 1.00 67.88 274 SER A O 1
ATOM 2200 N N . GLU A 1 275 ? -116.696 -12.423 160.811 1.00 69.31 275 GLU A N 1
ATOM 2201 C CA . GLU A 1 275 ? -117.750 -13.391 161.150 1.00 69.31 275 GLU A CA 1
ATOM 2202 C C . GLU A 1 275 ? -117.764 -13.724 162.658 1.00 69.31 275 GLU A C 1
ATOM 2204 O O . GLU A 1 275 ? -118.836 -13.831 163.255 1.00 69.31 275 GLU A O 1
ATOM 2209 N N . GLU A 1 276 ? -116.597 -13.808 163.309 1.00 65.81 276 GLU A N 1
ATOM 2210 C CA . GLU A 1 276 ? -116.491 -13.929 164.774 1.00 65.81 276 GLU A CA 1
ATOM 2211 C C . GLU A 1 276 ? -116.988 -12.669 165.501 1.00 65.81 276 GLU A C 1
ATOM 2213 O O . GLU A 1 276 ? -117.633 -12.768 166.549 1.00 65.81 276 GLU A O 1
ATOM 2218 N N . LEU A 1 277 ? -116.733 -11.483 164.939 1.00 64.62 277 LEU A N 1
ATOM 2219 C CA . LEU A 1 277 ? -117.203 -10.213 165.491 1.00 64.62 277 LEU A CA 1
ATOM 2220 C C . LEU A 1 277 ? -118.730 -10.077 165.382 1.00 64.62 277 LEU A C 1
ATOM 2222 O O . LEU A 1 277 ? -119.368 -9.642 166.341 1.00 64.62 277 LEU A O 1
ATOM 2226 N N . ASP A 1 278 ? -119.318 -10.492 164.257 1.00 66.06 278 ASP A N 1
ATOM 2227 C CA . ASP A 1 278 ? -120.772 -10.502 164.051 1.00 66.06 278 ASP A CA 1
ATOM 2228 C C . ASP A 1 278 ? -121.474 -11.505 164.984 1.00 66.06 278 ASP A C 1
ATOM 2230 O O . ASP A 1 278 ? -122.568 -11.229 165.488 1.00 66.06 278 ASP A O 1
ATOM 2234 N N . HIS A 1 279 ? -120.831 -12.638 165.289 1.00 60.62 279 HIS A N 1
ATOM 2235 C CA . HIS A 1 279 ? -121.305 -13.570 166.316 1.00 60.62 279 HIS A CA 1
ATOM 2236 C C . HIS A 1 279 ? -121.244 -12.963 167.726 1.00 60.62 279 HIS A C 1
ATOM 2238 O O . HIS A 1 279 ? -122.234 -13.016 168.455 1.00 60.62 279 HIS A O 1
ATOM 2244 N N . ALA A 1 280 ? -120.135 -12.313 168.094 1.00 59.44 280 ALA A N 1
ATOM 2245 C CA . ALA A 1 280 ? -119.982 -11.673 169.403 1.00 59.44 280 ALA A CA 1
ATOM 2246 C C . ALA A 1 280 ? -120.933 -10.475 169.613 1.00 59.44 280 ALA A C 1
ATOM 2248 O O . ALA A 1 280 ? -121.383 -10.221 170.734 1.00 59.44 280 ALA A O 1
ATOM 2249 N N . LEU A 1 281 ? -121.257 -9.734 168.548 1.00 59.38 281 LEU A N 1
ATOM 2250 C CA . LEU A 1 281 ? -122.199 -8.610 168.595 1.00 59.38 281 LEU A CA 1
ATOM 2251 C C . LEU A 1 281 ? -123.658 -9.065 168.744 1.00 59.38 281 LEU A C 1
ATOM 2253 O O . LEU A 1 281 ? -124.416 -8.415 169.471 1.00 59.38 281 LEU A O 1
ATOM 2257 N N . ASN A 1 282 ? -124.041 -10.186 168.125 1.00 60.34 282 ASN A N 1
ATOM 2258 C CA . ASN A 1 282 ? -125.384 -10.762 168.269 1.00 60.34 282 ASN A CA 1
ATOM 2259 C C . ASN A 1 282 ? -125.623 -11.388 169.656 1.00 60.34 282 ASN A C 1
ATOM 2261 O O . ASN A 1 282 ? -126.735 -11.295 170.183 1.00 60.34 282 ASN A O 1
ATOM 2265 N N . ASP A 1 283 ? -124.588 -11.944 170.292 1.00 59.88 283 ASP A N 1
ATOM 2266 C CA . ASP A 1 283 ? -124.696 -12.493 171.652 1.00 59.88 283 ASP A CA 1
ATOM 2267 C C . ASP A 1 283 ? -124.865 -11.394 172.719 1.00 59.88 283 ASP A C 1
ATOM 2269 O O . ASP A 1 283 ? -125.594 -11.581 173.692 1.00 59.88 283 ASP A O 1
ATOM 2273 N N . MET A 1 284 ? -124.283 -10.204 172.513 1.00 57.66 284 MET A N 1
ATOM 2274 C CA . MET A 1 284 ? -124.471 -9.050 173.410 1.00 57.66 284 MET A CA 1
ATOM 2275 C C . MET A 1 284 ? -125.830 -8.349 173.265 1.00 57.6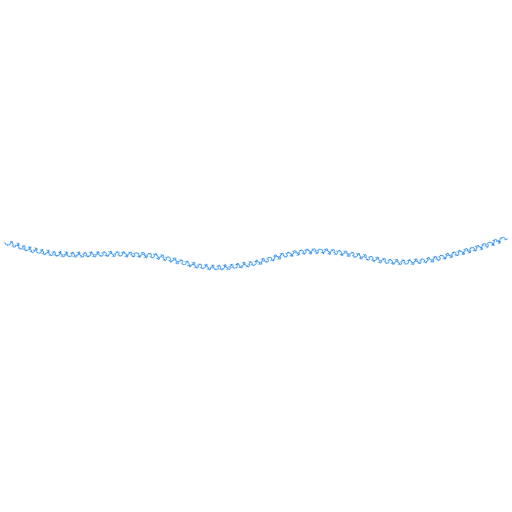6 284 MET A C 1
ATOM 2277 O O . MET A 1 284 ? -126.173 -7.521 174.105 1.00 57.66 284 MET A O 1
ATOM 2281 N N . THR A 1 285 ? -126.609 -8.642 172.220 1.00 57.59 285 THR A N 1
ATOM 2282 C CA . THR A 1 285 ? -127.942 -8.041 172.015 1.00 57.59 285 THR A CA 1
ATOM 2283 C C . THR A 1 285 ? -129.099 -8.927 172.496 1.00 57.59 285 THR A C 1
ATOM 2285 O O . THR A 1 285 ? -130.243 -8.473 172.471 1.00 57.59 285 THR A O 1
ATOM 2288 N N . SER A 1 286 ? -128.822 -10.151 172.974 1.00 52.47 286 SER A N 1
ATOM 2289 C CA . SER A 1 286 ? -129.843 -11.134 173.388 1.00 52.47 286 SER A CA 1
ATOM 2290 C C . SER A 1 286 ? -129.792 -11.565 174.870 1.00 52.47 286 SER A C 1
ATOM 2292 O O . SER A 1 286 ? -130.469 -12.527 175.240 1.00 52.47 286 SER A O 1
ATOM 2294 N N . MET A 1 287 ? -129.068 -10.841 175.735 1.00 45.03 287 MET A N 1
ATOM 2295 C CA . MET A 1 287 ? -129.123 -10.944 177.209 1.00 45.03 287 MET A CA 1
ATOM 2296 C C . MET A 1 287 ? -128.954 -9.575 177.866 1.00 45.03 287 MET A C 1
ATOM 2298 O O . MET A 1 287 ? -129.578 -9.372 178.932 1.00 45.03 287 MET A O 1
#

Foldseek 3Di:
DPPVVVVVVVVVVVVVVVVVVVVVVVVVVVVVVVVVVVVVVVVVVVVVVVVVVVVVVVVVVVVVVVVVVVVVVVVVVVVVVVVVVVVVVVVVVVVVVVVVVVVVVVVVVVVVVVVVVVVVVVVVVVVVVVVVVVVVVVVVVVVVVVVVVVVVVVVVVVVVVVVVVVVVVVVVVVVVVVVVVVVVVVVVVVVVVVVVVVVVVVVVVVVVVVVVVVVVVVVVVVVVVVVVVVVVVVVVVVVVVVVVVVVVVVVVVVVVVVVVVVVVVVVVVVVVVVVVVVVVVVVVVPD

Radius of gyration: 121.49 Å; chains: 1; bounding box: 240×52×343 Å

Sequence (287 aa):
MDAIKKKMQMLKLDKENALDRAEQAEADKKAAEDRSKQLEDELVSLQKKLKGTEDELDKYSEALKDAQEKLELAEKKATDAEADVASLNRRIQLVEEELDRAQERLATALQKLEEAEKAADESERGMKVIESRAQKDEEKMEIQEIQLKEAKHIAEDADRKYEEVARKLVIIESDLERAEERAELSEGQVRQLEEQLRIMDQTLKALVAAEEKVLMAHVKCAELEEELKTVTNNLKSLETRAEFAERSVTKLEKSIDDLEDELYAQKLKYKAISEELDHALNDMTSM

pLDDT: mean 90.11, std 11.05, range [45.03, 98.5]

Secondary structure (DSSP, 8-state):
-HHHHHHHHHHHHHHHHHHHHHHHHHHHHHHHHHHHHHHHHHHHHHHHHHHHHHHHHHHHHHHHHHHHHHHHHHHHHHHHHHHHHHHHHHHHHHHHHHHHHHHHHHHHHHHHHHHHHHHHHHHHHHHHHHHHHHHHHHHHHHHHHHHHHHHHHHHHHHHHHHHHHHHHHHHHHHHHHHHHHHHHHHHHHHHHHHHHHHHHHHHHHHHHHHHHHHHHHHHHHHHHHHHHHHHHHHHHHHHHHHHHHHHHHHHHHHHHHHHHHHHHHHHHHHHHHHHHHHHHHHHTT--